Protein AF-A0A523M508-F1 (afdb_monomer)

Foldseek 3Di:
DDDDDDDDDDDPPDDDDDDDDDDDDDDDDDDDDDDDDDDPPDPPDPDPDDVDDDPPPDPDPPPPPLPQLAEEEEEEEQDDFPALDLVSQLQQQVLLQQQCLQPVDDNVVSVCCSPVPCSVPPSVVSSVVLVVQADPVGHPVVVVSVVVQVVVVVVCCVVPNSRYDTFYAHLTDPPHLLVRVVVCVVVSHQHYEYHYPAQDAFSSGQVSVVVRNVVSQVPDPRRGHYHYDRHRVVPPVNVVVVVVVVVVCCVVPNDDPDDDDDDDDDDPVRPD

Nearest PDB structures (foldseek):
  1lbq-assembly1_B  TM=8.918E-01  e=1.662E-08  Saccharomyces cerevisiae
  2q3j-assembly1_A  TM=7.969E-01  e=1.087E-06  Bacillus subtilis
  8aw7-assembly1_A  TM=8.223E-01  e=1.492E-06  Listeria monocytogenes
  1ak1-assembly1_A  TM=7.674E-01  e=6.978E-07  Bacillus subtilis
  2ac2-assembly1_A  TM=7.689E-01  e=1.401E-06  Bacillus subtilis

Sequence (272 aa):
MMDPAFQVSYSCSLRFDKCQLRQAIKGRLYRYSLAHDDSLQYCRTRSTSVAGYMPTLQSLPQEKHRLSESTGVLVVNLGTPDAPTAFAVRRFLKQFLSDPYVIGYPRLIWWLVLNLVILQIRPSRSAAAYRKIWTNEGSPLRIHSQDITTALREQLASRRPGQFCVELAMNYGKPSIASAIDRLRAEGVCRILTLPLYPQYSSTTTASVSASVAHKISTLRQVPETCFIDNYHDAPGYIAAVAASVRDDWAKNGRGDKLLLSFHGVPMSTVA

Mean predicted aligned error: 13.51 Å

pLDDT: mean 80.1, std 25.63, range [25.25, 98.56]

Solvent-accessible surface area (backbone atoms only — not comparable to full-atom values): 16858 Å² total; per-residue (Å²): 136,84,87,90,89,91,82,90,79,88,78,86,81,79,82,84,78,79,88,83,85,86,77,90,78,84,89,79,91,80,83,85,77,91,73,92,69,101,68,88,73,76,83,79,74,83,75,77,85,68,96,60,89,76,77,82,76,73,74,71,75,83,73,65,74,79,73,43,79,26,33,20,37,39,38,32,42,68,57,52,47,91,46,61,37,39,67,37,30,30,56,30,50,53,52,51,66,66,32,63,54,64,40,86,60,63,66,70,64,45,49,49,48,42,66,71,46,46,55,68,58,47,18,57,60,52,14,57,56,41,52,77,64,50,47,98,94,38,50,60,70,58,53,53,52,48,50,51,46,51,54,49,41,52,55,45,41,74,77,42,68,81,37,64,48,69,36,62,20,8,72,27,52,71,53,27,51,63,60,32,53,52,50,39,45,72,72,53,35,38,31,39,38,38,41,54,82,46,44,66,66,40,59,60,50,47,49,39,45,53,48,54,51,50,54,52,47,72,74,42,92,77,68,58,50,75,46,74,57,62,58,49,61,83,36,67,69,53,47,50,51,55,55,45,56,53,50,57,46,30,73,74,74,51,79,72,99,72,87,84,87,86,74,86,86,72,61,74,92,75,60,130

Secondary structure (DSSP, 8-state):
-------------------------S-----------S-------------------PPPP--------PEEEEEEE----SSSSHHHHHHHHHHHHT-TTT--S-HHHHHHHIIIIIHHHHHHHHHHHHHHH-BTTB-HHHHHHHHHHHHHHHHHHHHSTTSEEEEEEESSSSSBHHHHHHHHHHTT--EEEEEES-SS--IIIIIHHHHHHHHHHHT-SSPPEEEE----TT-HHHHHHHHHHHHHHHHHH---S----------GGG--

Structure (mmCIF, N/CA/C/O backbone):
data_AF-A0A523M508-F1
#
_entry.id   AF-A0A523M508-F1
#
loop_
_atom_site.group_PDB
_atom_site.id
_atom_site.type_symbol
_atom_site.label_atom_id
_atom_site.label_alt_id
_atom_site.label_comp_id
_atom_site.label_asym_id
_atom_site.label_entity_id
_atom_site.label_seq_id
_atom_site.pdbx_PDB_ins_code
_atom_site.Cartn_x
_atom_site.Cartn_y
_atom_site.Cartn_z
_atom_site.occupancy
_atom_site.B_iso_or_equiv
_atom_site.auth_seq_id
_atom_site.auth_comp_id
_atom_site.auth_asym_id
_atom_site.auth_atom_id
_atom_site.pdbx_PDB_model_num
ATOM 1 N N . MET A 1 1 ? -50.792 -34.727 -20.236 1.00 36.53 1 MET A N 1
ATOM 2 C CA . MET A 1 1 ? 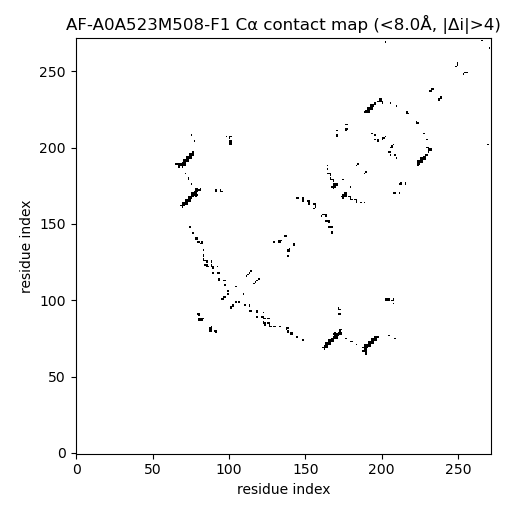-49.974 -35.784 -19.599 1.00 36.53 1 MET A CA 1
ATOM 3 C C . MET A 1 1 ? -48.770 -35.084 -18.982 1.00 36.53 1 MET A C 1
ATOM 5 O O . MET A 1 1 ? -47.948 -34.597 -19.736 1.00 36.53 1 MET A O 1
ATOM 9 N N . MET A 1 2 ? -48.884 -34.609 -17.738 1.00 30.23 2 MET A N 1
ATOM 10 C CA . MET A 1 2 ? -48.497 -35.310 -16.493 1.00 30.23 2 MET A CA 1
ATOM 11 C C . MET A 1 2 ? -46.977 -35.584 -16.390 1.00 30.23 2 MET A C 1
ATOM 13 O O . MET A 1 2 ? -46.526 -36.626 -16.841 1.00 30.23 2 MET A O 1
ATOM 17 N N . ASP A 1 3 ? -46.205 -34.556 -15.993 1.00 27.52 3 ASP A N 1
ATOM 18 C CA . ASP A 1 3 ? -45.507 -34.338 -14.691 1.00 27.52 3 ASP A CA 1
ATOM 19 C C . ASP A 1 3 ? -44.907 -35.551 -13.905 1.00 27.52 3 ASP A C 1
ATOM 21 O O . ASP A 1 3 ? -45.441 -36.652 -14.010 1.00 27.52 3 ASP A O 1
ATOM 25 N N . PRO A 1 4 ? -43.966 -35.362 -12.941 1.00 43.31 4 PRO A N 1
ATOM 26 C CA . PRO A 1 4 ? -42.533 -34.996 -13.065 1.00 43.31 4 PRO A CA 1
ATOM 27 C C . PRO A 1 4 ? -41.611 -35.799 -12.094 1.00 43.31 4 PRO A C 1
ATOM 29 O O . PRO A 1 4 ? -42.094 -36.644 -11.349 1.00 43.31 4 PRO A O 1
ATOM 32 N N . ALA A 1 5 ? -40.297 -35.501 -12.042 1.00 29.02 5 ALA A N 1
ATOM 33 C CA . ALA A 1 5 ? -39.519 -35.280 -10.795 1.00 29.02 5 ALA A CA 1
ATOM 34 C C . ALA A 1 5 ? -37.991 -35.340 -11.019 1.00 29.02 5 ALA A C 1
ATOM 36 O O . ALA A 1 5 ? -37.415 -36.420 -11.098 1.00 29.02 5 ALA A O 1
ATOM 37 N N . PHE A 1 6 ? -37.312 -34.189 -10.999 1.00 28.41 6 PHE A N 1
ATOM 38 C CA . PHE A 1 6 ? -36.056 -34.047 -10.248 1.00 28.41 6 PHE A CA 1
ATOM 39 C C . PHE A 1 6 ? -35.788 -32.558 -10.001 1.00 28.41 6 PHE A C 1
ATOM 41 O O . PHE A 1 6 ? -35.307 -31.827 -10.861 1.00 28.41 6 PHE A O 1
ATOM 48 N N . GLN A 1 7 ? -36.182 -32.101 -8.817 1.00 28.56 7 GLN A N 1
ATOM 49 C CA . GLN A 1 7 ? -36.030 -30.733 -8.339 1.00 28.56 7 GLN A CA 1
ATOM 50 C C . GLN A 1 7 ? -35.108 -30.811 -7.119 1.00 28.56 7 GLN A C 1
ATOM 52 O O . GLN A 1 7 ? -35.475 -31.410 -6.111 1.00 28.56 7 GLN A O 1
ATOM 57 N N . VAL A 1 8 ? -33.899 -30.253 -7.205 1.00 28.58 8 VAL A N 1
ATOM 58 C CA . VAL A 1 8 ? -33.015 -30.102 -6.040 1.00 28.58 8 VAL A CA 1
ATOM 59 C C . VAL A 1 8 ? -33.024 -28.630 -5.647 1.00 28.58 8 VAL A C 1
ATOM 61 O O . VAL A 1 8 ? -32.267 -27.815 -6.166 1.00 28.58 8 VAL A O 1
ATOM 64 N N . SER A 1 9 ? -33.947 -28.297 -4.748 1.00 26.75 9 SER A N 1
ATOM 65 C CA . SER A 1 9 ? -33.990 -27.023 -4.031 1.00 26.75 9 SER A CA 1
ATOM 66 C C . SER A 1 9 ? -33.059 -27.091 -2.824 1.00 26.75 9 SER A C 1
ATOM 68 O O . SER A 1 9 ? -33.324 -27.840 -1.887 1.00 26.75 9 SER A O 1
ATOM 70 N N . TYR A 1 10 ? -32.023 -26.255 -2.789 1.00 26.81 10 TYR A N 1
ATOM 71 C CA . TYR A 1 10 ? -31.334 -25.930 -1.540 1.00 26.81 10 TYR A CA 1
ATOM 72 C C . TYR A 1 10 ? -31.988 -24.691 -0.927 1.00 26.81 10 TYR A C 1
ATOM 74 O O . TYR A 1 10 ? -31.600 -23.555 -1.179 1.00 26.81 10 TYR A O 1
ATOM 82 N N . SER A 1 11 ? -33.022 -24.938 -0.125 1.00 26.53 11 SER A N 1
ATOM 83 C CA . SER A 1 11 ? -33.557 -23.982 0.844 1.00 26.53 11 SER A CA 1
ATOM 84 C C . SER A 1 11 ? -32.819 -24.202 2.164 1.00 26.53 11 SER A C 1
ATOM 86 O O . SER A 1 11 ? -33.064 -25.188 2.855 1.00 26.53 11 SER A O 1
ATOM 88 N N . CYS A 1 12 ? -31.890 -23.311 2.514 1.00 25.25 12 CYS A N 1
ATOM 89 C CA . CYS A 1 12 ? -31.306 -23.272 3.855 1.00 25.25 12 CYS A CA 1
ATOM 90 C C . CYS A 1 12 ? -32.007 -22.176 4.662 1.00 25.25 12 CYS A C 1
ATOM 92 O O . CYS A 1 12 ? -31.499 -21.073 4.847 1.00 25.25 12 CYS A O 1
ATOM 94 N N . SER A 1 13 ? -33.226 -22.470 5.109 1.00 27.98 13 SER A N 1
ATOM 95 C CA . SER A 1 13 ? -33.922 -21.681 6.119 1.00 27.98 13 SER A CA 1
ATOM 96 C C . SER A 1 13 ? -33.554 -22.216 7.503 1.00 27.98 13 SER A C 1
ATOM 98 O O . SER A 1 13 ? -34.229 -23.101 8.028 1.00 27.98 13 SER A O 1
ATOM 100 N N . LEU A 1 14 ? -32.489 -21.692 8.110 1.00 28.59 14 LEU A N 1
ATOM 101 C CA . LEU A 1 14 ? -32.174 -21.967 9.511 1.00 28.59 14 LEU A CA 1
ATOM 102 C C . LEU A 1 14 ? -32.635 -20.799 10.383 1.00 28.59 14 LEU A C 1
ATOM 104 O O . LEU A 1 14 ? -31.919 -19.829 10.622 1.00 28.59 14 LEU A O 1
ATOM 108 N N . ARG A 1 15 ? -33.876 -20.930 10.865 1.00 28.14 15 ARG A N 1
ATOM 109 C CA . ARG A 1 15 ? -34.340 -20.278 12.091 1.00 28.14 15 ARG A CA 1
ATOM 110 C C . ARG A 1 15 ? -33.578 -20.916 13.249 1.00 28.14 15 ARG A C 1
ATOM 112 O O . ARG A 1 15 ? -33.774 -22.094 13.527 1.00 28.14 15 ARG A O 1
ATOM 119 N N . PHE A 1 16 ? -32.723 -20.152 13.917 1.00 30.55 16 PHE A N 1
ATOM 120 C CA . PHE A 1 16 ? -32.118 -20.570 15.177 1.00 30.55 16 PHE A CA 1
ATOM 121 C C . PHE A 1 16 ? -32.906 -19.968 16.333 1.00 30.55 16 PHE A C 1
ATOM 123 O O . PHE A 1 16 ? -32.578 -18.903 16.852 1.00 30.55 16 PHE A O 1
ATOM 130 N N . ASP A 1 17 ? -33.956 -20.683 16.726 1.00 28.22 17 ASP A N 1
ATOM 131 C CA . ASP A 1 17 ? -34.554 -20.543 18.045 1.00 28.22 17 ASP A CA 1
ATOM 132 C C . ASP A 1 17 ? -33.816 -21.479 19.015 1.00 28.22 17 ASP A C 1
ATOM 134 O O . ASP A 1 17 ? -33.818 -22.696 18.868 1.00 28.22 17 ASP A O 1
ATOM 138 N N . LYS A 1 18 ? -33.134 -20.840 19.967 1.00 31.22 18 LYS A N 1
ATOM 139 C CA . LYS A 1 18 ? -32.773 -21.251 21.333 1.00 31.22 18 LYS A CA 1
ATOM 140 C C . LYS A 1 18 ? -32.332 -22.699 21.639 1.00 31.22 18 LYS A C 1
ATOM 142 O O . LYS A 1 18 ? -33.065 -23.668 21.520 1.00 31.22 18 LYS A O 1
ATOM 147 N N . CYS A 1 19 ? -31.246 -22.711 22.423 1.00 28.02 19 CYS A N 1
ATOM 148 C CA . CYS A 1 19 ? -30.981 -23.612 23.553 1.00 28.02 19 CYS A CA 1
ATOM 149 C C . CYS A 1 19 ? -30.281 -24.947 23.235 1.00 28.02 19 CYS A C 1
ATOM 151 O O . CYS A 1 19 ? -30.922 -25.948 22.954 1.00 28.02 19 CYS A O 1
ATOM 153 N N . GLN A 1 20 ? -28.956 -24.996 23.418 1.00 31.48 20 GLN A N 1
ATOM 154 C CA . GLN A 1 20 ? -28.317 -25.716 24.537 1.00 31.48 20 GLN A CA 1
ATOM 155 C C . GLN A 1 20 ? -26.788 -25.718 24.371 1.00 31.48 20 GLN A C 1
ATOM 157 O O . GLN A 1 20 ? -26.213 -26.578 23.712 1.00 31.48 20 GLN A O 1
ATOM 162 N N . LEU A 1 21 ? -26.115 -24.775 25.038 1.00 30.92 21 LEU A N 1
ATOM 163 C CA . LEU A 1 21 ? -24.688 -24.889 25.334 1.00 30.92 21 LEU A CA 1
ATOM 164 C C . LEU A 1 21 ? -24.558 -25.529 26.723 1.00 30.92 21 LEU A C 1
ATOM 166 O O . LEU A 1 21 ? -24.754 -24.874 27.747 1.00 30.92 21 LEU A O 1
ATOM 170 N N . ARG A 1 22 ? -24.265 -26.832 26.768 1.00 28.34 22 ARG A N 1
ATOM 171 C CA . ARG A 1 22 ? -23.802 -27.508 27.987 1.00 28.34 22 ARG A CA 1
ATOM 172 C C . ARG A 1 22 ? -22.304 -27.242 28.144 1.00 28.34 22 ARG A C 1
ATOM 174 O O . ARG A 1 22 ? -21.488 -27.992 27.623 1.00 28.34 22 ARG A O 1
ATOM 181 N N . GLN A 1 23 ? -21.945 -26.208 28.900 1.00 34.16 23 GLN A N 1
ATOM 182 C CA . GLN A 1 23 ? -20.690 -26.215 29.652 1.00 34.16 23 GLN A CA 1
ATOM 183 C C . GLN A 1 23 ? -21.005 -26.653 31.080 1.00 34.16 23 GLN A C 1
ATOM 185 O O . GLN A 1 23 ? -21.672 -25.959 31.844 1.00 34.16 23 GLN A O 1
ATOM 190 N N . ALA A 1 24 ? -20.557 -27.856 31.416 1.00 31.52 24 ALA A N 1
ATOM 191 C CA . ALA A 1 24 ? -20.528 -28.339 32.779 1.00 31.52 24 ALA A CA 1
ATOM 192 C C . ALA A 1 24 ? -19.294 -27.746 33.467 1.00 31.52 24 ALA A C 1
ATOM 194 O O . ALA A 1 24 ? -18.188 -28.103 33.093 1.00 31.52 24 ALA A O 1
ATOM 195 N N . ILE A 1 25 ? -19.498 -26.869 34.456 1.00 34.09 25 ILE A N 1
ATOM 196 C CA . ILE A 1 25 ? -18.730 -26.776 35.710 1.00 34.09 25 ILE A CA 1
ATOM 197 C C . ILE A 1 25 ? -19.613 -26.014 36.722 1.00 34.09 25 ILE A C 1
ATOM 199 O O . ILE A 1 25 ? -19.881 -24.827 36.595 1.00 34.09 25 ILE A O 1
ATOM 203 N N . LYS A 1 26 ? -20.089 -26.772 37.718 1.00 33.81 26 LYS A N 1
ATOM 204 C CA . LYS A 1 26 ? -20.508 -26.373 39.076 1.00 33.81 26 LYS A CA 1
ATOM 205 C C . LYS A 1 26 ? -21.534 -25.229 39.231 1.00 33.81 26 LYS A C 1
ATOM 207 O O . LYS A 1 26 ? -21.221 -24.127 39.649 1.00 33.81 26 LYS A O 1
ATOM 212 N N . GLY A 1 27 ? -22.805 -25.607 39.079 1.00 38.34 27 GLY A N 1
ATOM 213 C CA . GLY A 1 27 ? -23.793 -25.496 40.162 1.00 38.34 27 GLY A CA 1
ATOM 214 C C . GLY A 1 27 ? -24.298 -24.111 40.582 1.00 38.34 27 GLY A C 1
ATOM 215 O O . GLY A 1 27 ? -23.934 -23.648 41.653 1.00 38.34 27 GLY A O 1
ATOM 216 N N . ARG A 1 28 ? -25.264 -23.553 39.839 1.00 34.84 28 ARG A N 1
ATOM 217 C CA . ARG A 1 28 ? -26.588 -23.104 40.340 1.00 34.84 28 ARG A CA 1
ATOM 218 C C . ARG A 1 28 ? -27.423 -22.636 39.138 1.00 34.84 28 ARG A C 1
ATOM 220 O O . ARG A 1 28 ? -27.063 -21.681 38.462 1.00 34.84 28 ARG A O 1
ATOM 227 N N . LEU A 1 29 ? -28.501 -23.354 38.827 1.00 31.14 29 LEU A N 1
ATOM 228 C CA . LEU A 1 29 ? -29.404 -23.056 37.710 1.00 31.14 29 LEU A CA 1
ATOM 229 C C . LEU A 1 29 ? -30.273 -21.835 38.045 1.00 31.14 29 LEU A C 1
ATOM 231 O O . LEU A 1 29 ? -31.112 -21.924 38.936 1.00 31.14 29 LEU A O 1
ATOM 235 N N . TYR A 1 30 ? -30.134 -20.739 37.299 1.00 32.22 30 TYR A N 1
ATOM 236 C CA . TYR A 1 30 ? -31.168 -19.703 37.223 1.00 32.22 30 TYR A CA 1
ATOM 237 C C . TYR A 1 30 ? -31.932 -19.876 35.910 1.00 32.22 30 TYR A C 1
ATOM 239 O O . TYR A 1 30 ? -31.377 -19.748 34.820 1.00 32.22 30 TYR A O 1
ATOM 247 N N . ARG A 1 31 ? -33.211 -20.239 36.028 1.00 30.81 31 ARG A N 1
ATOM 248 C CA . ARG A 1 31 ? -34.147 -20.435 34.920 1.00 30.81 31 ARG A CA 1
ATOM 249 C C . ARG A 1 31 ? -34.775 -19.072 34.601 1.00 30.81 31 ARG A C 1
ATOM 251 O O . ARG A 1 31 ? -35.621 -18.615 35.358 1.00 30.81 31 ARG A O 1
ATOM 258 N N . TYR A 1 32 ? -34.363 -18.416 33.517 1.00 29.39 32 TYR A N 1
ATOM 259 C CA . TYR A 1 32 ? -35.057 -17.220 33.026 1.00 29.39 32 TYR A CA 1
ATOM 260 C C . TYR A 1 32 ? -36.209 -17.643 32.111 1.00 29.39 32 TYR A C 1
ATOM 262 O O . TYR A 1 32 ? -35.993 -18.104 30.991 1.00 29.39 32 TYR A O 1
ATOM 270 N N . SER A 1 33 ? -37.433 -17.510 32.620 1.00 31.91 33 SER A N 1
ATOM 271 C CA . SER A 1 33 ? -38.662 -17.554 31.831 1.00 31.91 33 SER A CA 1
ATOM 272 C C . SER A 1 33 ? -38.993 -16.126 31.408 1.00 31.91 33 SER A C 1
ATOM 274 O O . SER A 1 33 ? -39.239 -15.278 32.261 1.00 31.91 33 SER A O 1
ATOM 276 N N . LEU A 1 34 ? -38.973 -15.851 30.104 1.00 35.38 34 LEU A N 1
ATOM 277 C CA . LEU A 1 34 ? -39.530 -14.623 29.539 1.00 35.38 34 LEU A CA 1
ATOM 278 C C . LEU A 1 34 ? -41.052 -14.786 29.500 1.00 35.38 34 LEU A C 1
ATOM 280 O O . LEU A 1 34 ? -41.580 -15.396 28.574 1.00 35.38 34 LEU A O 1
ATOM 284 N N . ALA A 1 35 ? -41.734 -14.275 30.521 1.00 32.53 35 ALA A N 1
ATOM 285 C CA . ALA A 1 35 ? -43.161 -13.998 30.456 1.00 32.53 35 ALA A CA 1
ATOM 286 C C . ALA A 1 35 ? -43.335 -12.528 30.045 1.00 32.53 35 ALA A C 1
ATOM 288 O O . ALA A 1 35 ? -42.778 -11.636 30.682 1.00 32.53 35 ALA A O 1
ATOM 289 N N . HIS A 1 36 ? -44.056 -12.298 28.947 1.00 41.88 36 HIS A N 1
ATOM 290 C CA . HIS A 1 36 ? -44.736 -11.030 28.702 1.00 41.88 36 HIS A CA 1
ATOM 291 C C . HIS A 1 36 ? -45.854 -10.926 29.740 1.00 41.88 36 HIS A C 1
ATOM 293 O O . HIS A 1 36 ? -46.799 -11.708 29.669 1.00 41.88 36 HIS A O 1
ATOM 299 N N . ASP A 1 37 ? -45.724 -10.013 30.698 1.00 34.62 37 ASP A N 1
ATOM 300 C CA . ASP A 1 37 ? -46.849 -9.580 31.523 1.00 34.62 37 ASP A CA 1
ATOM 301 C C . ASP A 1 37 ? -46.645 -8.123 31.966 1.00 34.62 37 ASP A C 1
ATOM 303 O O . ASP A 1 37 ? -45.587 -7.744 32.481 1.00 34.62 37 ASP A O 1
ATOM 307 N N . ASP A 1 38 ? -47.660 -7.308 31.700 1.00 40.88 38 ASP A N 1
ATOM 308 C CA . ASP A 1 38 ? -47.678 -5.840 31.698 1.00 40.88 38 ASP A CA 1
ATOM 309 C C . ASP A 1 38 ? -47.912 -5.254 33.106 1.00 40.88 38 ASP A C 1
ATOM 311 O O . ASP A 1 38 ? -48.700 -4.332 33.323 1.00 40.88 38 ASP A O 1
ATOM 315 N N . SER A 1 39 ? -47.214 -5.778 34.116 1.00 34.69 39 SER A N 1
ATOM 316 C CA . SER A 1 39 ? -47.298 -5.240 35.479 1.00 34.69 39 SER A CA 1
ATOM 317 C C . SER A 1 39 ? -46.027 -5.494 36.289 1.00 34.69 39 SER A C 1
ATOM 319 O O . SER A 1 39 ? -45.955 -6.400 37.121 1.00 34.69 39 SER A O 1
ATOM 321 N N . LEU A 1 40 ? -45.004 -4.659 36.098 1.00 34.50 40 LEU A N 1
ATOM 322 C CA . LEU A 1 40 ? -43.864 -4.603 37.016 1.00 34.50 40 LEU A CA 1
ATOM 323 C C . LEU A 1 40 ? -44.266 -3.870 38.306 1.00 34.50 40 LEU A C 1
ATOM 325 O O . LEU A 1 40 ? -43.960 -2.696 38.509 1.00 34.50 40 LEU A O 1
ATOM 329 N N . GLN A 1 41 ? -44.933 -4.584 39.215 1.00 34.25 41 GLN A N 1
ATOM 330 C CA . GLN A 1 41 ? -44.909 -4.230 40.632 1.00 34.25 41 GLN A CA 1
ATOM 331 C C . GLN A 1 41 ? -43.502 -4.504 41.163 1.00 34.25 41 GLN A C 1
ATOM 333 O O . GLN A 1 41 ? -43.074 -5.645 41.326 1.00 34.25 41 GLN A O 1
ATOM 338 N N . TYR A 1 42 ? -42.767 -3.424 41.414 1.00 31.78 42 TYR A N 1
ATOM 339 C CA . TYR A 1 42 ? -41.451 -3.465 42.033 1.00 31.78 42 TYR A CA 1
ATOM 340 C C . TYR A 1 42 ? -41.530 -4.240 43.357 1.00 31.78 42 TYR A C 1
ATOM 342 O O . TYR A 1 42 ? -42.279 -3.873 44.266 1.00 31.78 42 TYR A O 1
ATOM 350 N N . CYS A 1 43 ? -40.757 -5.319 43.469 1.00 29.84 43 CYS A N 1
ATOM 351 C CA . CYS A 1 43 ? -40.672 -6.120 44.680 1.00 29.84 43 CYS A CA 1
ATOM 352 C C . CYS A 1 43 ? -40.095 -5.241 45.805 1.00 29.84 43 CYS A C 1
ATOM 354 O O . CYS A 1 43 ? -38.893 -4.979 45.845 1.00 29.84 43 CYS A O 1
ATOM 356 N N . ARG A 1 44 ? -40.945 -4.742 46.716 1.00 34.94 44 ARG A N 1
ATOM 357 C CA . ARG A 1 44 ? -40.500 -4.062 47.943 1.00 34.94 44 ARG A CA 1
ATOM 358 C C . ARG A 1 44 ? -39.830 -5.088 48.850 1.00 34.94 44 ARG A C 1
ATOM 360 O O . ARG A 1 44 ? -40.475 -5.701 49.698 1.00 34.94 44 ARG A O 1
ATOM 367 N N . THR A 1 45 ? -38.522 -5.253 48.717 1.00 36.50 45 THR A N 1
ATOM 368 C CA . THR A 1 45 ? -37.723 -5.825 49.798 1.00 36.50 45 THR A CA 1
ATOM 369 C C . THR A 1 45 ? -37.807 -4.873 50.987 1.00 36.50 45 THR A C 1
ATOM 371 O O . THR A 1 45 ? -37.378 -3.721 50.892 1.00 36.50 45 THR A O 1
ATOM 374 N N . ARG A 1 46 ? -38.392 -5.330 52.102 1.00 37.53 46 ARG A N 1
ATOM 375 C CA . ARG A 1 46 ? -38.295 -4.640 53.393 1.00 37.53 46 ARG A CA 1
ATOM 376 C C . ARG A 1 46 ? -36.814 -4.535 53.750 1.00 37.53 46 ARG A C 1
ATOM 378 O O . ARG A 1 46 ? -36.206 -5.514 54.168 1.00 37.53 46 ARG A O 1
ATOM 385 N N . SER A 1 47 ? -36.247 -3.352 53.550 1.00 38.75 47 SER A N 1
ATOM 386 C CA . SER A 1 47 ? -34.942 -2.992 54.084 1.00 38.75 47 SER A CA 1
ATOM 387 C C . SER A 1 47 ? -35.095 -2.832 55.593 1.00 38.75 47 SER A C 1
ATOM 389 O O . SER A 1 47 ? -35.676 -1.858 56.071 1.00 38.75 47 SER A O 1
ATOM 391 N N . THR A 1 48 ? -34.644 -3.823 56.357 1.00 40.28 48 THR A N 1
ATOM 392 C CA . THR A 1 48 ? -34.283 -3.608 57.758 1.00 40.28 48 THR A CA 1
ATOM 393 C C . THR A 1 48 ? -33.097 -2.654 57.763 1.00 40.28 48 THR A C 1
ATOM 395 O O . THR A 1 48 ? -32.040 -2.996 57.231 1.00 40.28 48 THR A O 1
ATOM 398 N N . SER A 1 49 ? -33.281 -1.451 58.312 1.00 43.66 49 SER A N 1
ATOM 399 C CA . SER A 1 49 ? -32.235 -0.435 58.383 1.00 43.66 49 SER A CA 1
ATOM 400 C C . SER A 1 49 ? -31.092 -0.928 59.267 1.00 43.66 49 SER A C 1
ATOM 402 O O . SER A 1 49 ? -31.131 -0.811 60.492 1.00 43.66 49 SER A O 1
ATOM 404 N N . VAL A 1 50 ? -30.057 -1.481 58.648 1.00 45.69 50 VAL A N 1
ATOM 405 C CA . VAL A 1 50 ? -28.749 -1.564 59.285 1.00 45.69 50 VAL A CA 1
ATOM 406 C C . VAL A 1 50 ? -28.154 -0.169 59.140 1.00 45.69 50 VAL A C 1
ATOM 408 O O . VAL A 1 50 ? -27.937 0.294 58.022 1.00 45.69 50 VAL A O 1
ATOM 411 N N . ALA A 1 51 ? -27.954 0.528 60.260 1.00 53.03 51 ALA A N 1
ATOM 412 C CA . ALA A 1 51 ? -27.200 1.775 60.308 1.00 53.03 51 ALA A CA 1
ATOM 413 C C . ALA A 1 51 ? -25.729 1.462 59.986 1.00 53.03 51 ALA A C 1
ATOM 415 O O . ALA A 1 51 ? -24.894 1.291 60.867 1.00 53.03 51 ALA A O 1
ATOM 416 N N . GLY A 1 52 ? -25.450 1.279 58.700 1.00 42.81 52 GLY A N 1
ATOM 417 C CA . GLY A 1 52 ? -24.146 0.964 58.150 1.00 42.81 52 GLY A CA 1
ATOM 418 C C . GLY A 1 52 ? -23.813 2.006 57.099 1.00 42.81 52 GLY A C 1
ATOM 419 O O . GLY A 1 52 ? -24.573 2.199 56.157 1.00 42.81 52 GLY A O 1
ATOM 420 N N . TYR A 1 53 ? -22.699 2.696 57.327 1.00 50.72 53 TYR A N 1
ATOM 421 C CA . TYR A 1 53 ? -21.967 3.560 56.406 1.00 50.72 53 TYR A CA 1
ATOM 422 C C . TYR A 1 53 ? -22.388 3.391 54.931 1.00 50.72 53 TYR A C 1
ATOM 424 O O . TYR A 1 53 ? -21.995 2.423 54.282 1.00 50.72 53 TYR A O 1
ATOM 432 N N . MET A 1 54 ? -23.192 4.322 54.399 1.00 42.28 54 MET A N 1
ATOM 433 C CA . MET A 1 54 ? -23.376 4.433 52.951 1.00 42.28 54 MET A CA 1
ATOM 434 C C . MET A 1 54 ? -22.147 5.158 52.406 1.00 42.28 54 MET A C 1
ATOM 436 O O . MET A 1 54 ? -22.008 6.355 52.669 1.00 42.28 54 MET A O 1
ATOM 440 N N . PRO A 1 55 ? -21.241 4.494 51.668 1.00 45.81 55 PRO A N 1
ATOM 441 C CA . PRO A 1 55 ? -20.241 5.238 50.932 1.00 45.81 55 PRO A CA 1
ATOM 442 C C . PRO A 1 55 ? -20.990 6.123 49.937 1.00 45.81 55 PRO A C 1
ATOM 444 O O . PRO A 1 55 ? -21.812 5.639 49.155 1.00 45.81 55 PRO A O 1
ATOM 447 N N . THR A 1 56 ? -20.732 7.426 49.980 1.00 48.91 56 THR A N 1
ATOM 448 C CA . THR A 1 56 ? -21.168 8.345 48.934 1.00 48.91 56 THR A CA 1
ATOM 449 C C . THR A 1 56 ? -20.464 7.916 47.654 1.00 48.91 56 THR A C 1
ATOM 451 O O . THR A 1 56 ? -19.309 8.270 47.421 1.00 48.91 56 THR A O 1
ATOM 454 N N . LEU A 1 57 ? -21.128 7.091 46.844 1.00 46.72 57 LEU A N 1
ATOM 455 C CA . LEU A 1 57 ? -20.654 6.773 45.509 1.00 46.72 57 LEU A CA 1
ATOM 456 C C . LEU A 1 57 ? -20.762 8.064 44.704 1.00 46.72 57 LEU A C 1
ATOM 458 O O . LEU A 1 57 ? -21.844 8.450 44.264 1.00 46.72 57 LEU A O 1
ATOM 462 N N . GLN A 1 58 ? -19.636 8.759 44.554 1.00 46.06 58 GLN A N 1
ATOM 463 C CA . GLN A 1 58 ? -19.518 9.775 43.524 1.00 46.06 58 GLN A CA 1
ATOM 464 C C . GLN A 1 58 ? -19.832 9.080 42.205 1.00 46.06 58 GLN A C 1
ATOM 466 O O . GLN A 1 58 ? -19.181 8.097 41.841 1.00 46.06 58 GLN A O 1
ATOM 471 N N . SER A 1 59 ? -20.864 9.559 41.513 1.00 53.47 59 SER A N 1
ATOM 472 C CA . SER A 1 59 ? -21.094 9.167 40.133 1.00 53.47 59 SER A CA 1
ATOM 473 C C . SER A 1 59 ? -19.788 9.406 39.391 1.00 53.47 59 SER A C 1
ATOM 475 O O . SER A 1 59 ? -19.292 10.538 39.381 1.00 53.47 59 SER A O 1
ATOM 477 N N . LEU A 1 60 ? -19.224 8.351 38.800 1.00 46.38 60 LEU A N 1
ATOM 478 C CA . LEU A 1 60 ? -18.163 8.525 37.821 1.00 46.38 60 LEU A CA 1
ATOM 479 C C . LEU A 1 60 ? -18.661 9.589 36.831 1.00 46.38 60 LEU A C 1
ATOM 481 O O . LEU A 1 60 ? -19.834 9.516 36.436 1.00 46.38 60 LEU A O 1
ATOM 485 N N . PRO A 1 61 ? -17.844 10.602 36.477 1.00 48.72 61 PRO A N 1
ATOM 486 C CA . PRO A 1 61 ? -18.223 11.525 35.416 1.00 48.72 61 PRO A CA 1
ATOM 487 C C . PRO A 1 61 ? -18.691 10.672 34.246 1.00 48.72 61 PRO A C 1
ATOM 489 O O . PRO A 1 61 ? -18.056 9.653 33.982 1.00 48.72 61 PRO A O 1
ATOM 492 N N . GLN A 1 62 ? -19.832 11.022 33.640 1.00 48.44 62 GLN A N 1
ATOM 493 C CA . GLN A 1 62 ? -20.391 10.294 32.505 1.00 48.44 62 GLN A CA 1
ATOM 494 C C . GLN A 1 62 ? -19.274 10.069 31.481 1.00 48.44 62 GLN A C 1
ATOM 496 O O . GLN A 1 62 ? -18.986 10.934 30.655 1.00 48.44 62 GLN A O 1
ATOM 501 N N . GLU A 1 63 ? -18.636 8.902 31.532 1.00 48.59 63 GLU A N 1
ATOM 502 C CA . GLU A 1 63 ? -17.915 8.339 30.413 1.00 48.59 63 GLU A CA 1
ATOM 503 C C . GLU A 1 63 ? -19.032 8.139 29.404 1.00 48.59 63 GLU A C 1
ATOM 505 O O . GLU A 1 63 ? -19.780 7.162 29.468 1.00 48.59 63 GLU A O 1
ATOM 510 N N . LYS A 1 64 ? -19.240 9.147 28.546 1.00 44.94 64 LYS A N 1
ATOM 511 C CA . LYS A 1 64 ? -20.027 8.991 27.331 1.00 44.94 64 LYS A CA 1
ATOM 512 C C . LYS A 1 64 ? -19.546 7.669 26.765 1.00 44.94 64 LYS A C 1
ATOM 514 O O . LYS A 1 64 ? -18.369 7.581 26.412 1.00 44.94 64 LYS A O 1
ATOM 519 N N . HIS A 1 65 ? -20.407 6.646 26.735 1.00 47.81 65 HIS A N 1
ATOM 520 C CA . HIS A 1 65 ? -20.144 5.462 25.930 1.00 47.81 65 HIS A CA 1
ATOM 521 C C . HIS A 1 65 ? -19.612 6.008 24.609 1.00 47.81 65 HIS A C 1
ATOM 523 O O . HIS A 1 65 ? -20.316 6.807 23.989 1.00 47.81 65 HIS A O 1
ATOM 529 N N . ARG A 1 66 ? -18.331 5.748 24.291 1.00 50.03 66 ARG A N 1
ATOM 530 C CA . ARG A 1 66 ? -17.634 6.333 23.136 1.00 50.03 66 ARG A CA 1
ATOM 531 C C . ARG A 1 66 ? -18.267 5.773 21.868 1.00 50.03 66 ARG A C 1
ATOM 533 O O . ARG A 1 66 ? -17.705 4.931 21.185 1.00 50.03 66 ARG A O 1
ATOM 540 N N . LEU A 1 67 ? -19.466 6.241 21.575 1.00 50.94 67 LEU A N 1
ATOM 541 C CA . LEU A 1 67 ? -20.150 6.137 20.311 1.00 50.94 67 LEU A CA 1
ATOM 542 C C . LEU A 1 67 ? -19.595 7.290 19.484 1.00 50.94 67 LEU A C 1
ATOM 544 O O . LEU A 1 67 ? -20.298 8.252 19.191 1.00 50.94 67 LEU A O 1
ATOM 548 N N . SER A 1 68 ? -18.292 7.267 19.193 1.00 55.44 68 SER A N 1
ATOM 549 C CA . SER A 1 68 ? -17.856 8.076 18.067 1.00 55.44 68 SER A CA 1
ATOM 550 C C . SER A 1 68 ? -18.516 7.454 16.845 1.00 55.44 68 SER A C 1
ATOM 552 O O . SER A 1 68 ? -18.172 6.334 16.468 1.00 55.44 68 SER A O 1
ATOM 554 N N . GLU A 1 69 ? -19.489 8.150 16.256 1.00 67.31 69 GLU A N 1
ATOM 555 C CA . GLU A 1 69 ? -20.094 7.753 14.980 1.00 67.31 69 GLU A CA 1
ATOM 556 C C . GLU A 1 69 ? -19.068 7.787 13.834 1.00 67.31 69 GLU A C 1
ATOM 558 O O . GLU A 1 69 ? -19.327 7.261 12.749 1.00 67.31 69 GLU A O 1
ATOM 563 N N . SER A 1 70 ? -17.890 8.385 14.063 1.00 84.94 70 SER A N 1
ATOM 564 C CA . SER A 1 70 ? -16.863 8.508 13.041 1.00 84.94 70 SER A CA 1
ATOM 565 C C . SER A 1 70 ? -16.198 7.164 12.732 1.00 84.94 70 SER A C 1
ATOM 567 O O . SER A 1 70 ? -15.653 6.464 13.594 1.00 84.94 70 SER A O 1
ATOM 569 N N . THR A 1 71 ? -16.241 6.801 11.453 1.00 94.81 71 THR A N 1
ATOM 570 C CA . THR A 1 71 ? -15.571 5.627 10.897 1.00 94.81 71 THR A CA 1
ATOM 571 C C . THR A 1 71 ? -14.240 6.051 10.288 1.00 94.81 71 THR A C 1
ATOM 573 O O . THR A 1 71 ? -14.179 6.894 9.393 1.00 94.81 71 THR A O 1
ATOM 576 N N . GLY A 1 72 ? -13.152 5.447 10.745 1.00 97.00 72 GLY A N 1
ATOM 577 C CA . GLY A 1 72 ? -11.844 5.600 10.131 1.00 97.00 72 GLY A CA 1
ATOM 578 C C . GLY A 1 72 ? -11.761 4.771 8.862 1.00 97.00 72 GLY A C 1
ATOM 579 O O . GLY A 1 72 ? -11.991 3.567 8.908 1.00 97.00 72 GLY A O 1
ATOM 580 N N . VAL A 1 73 ? -11.411 5.386 7.740 1.00 98.12 73 VAL A N 1
ATOM 581 C CA . VAL A 1 73 ? -11.102 4.695 6.489 1.00 98.12 73 VAL A CA 1
ATOM 582 C C . VAL A 1 73 ? -9.588 4.643 6.349 1.00 98.12 73 VAL A C 1
ATOM 584 O O . VAL A 1 73 ? -8.934 5.656 6.099 1.00 98.12 73 VAL A O 1
ATOM 587 N N . LEU A 1 74 ? -9.031 3.453 6.538 1.00 98.50 74 LEU A N 1
ATOM 588 C CA . LEU A 1 74 ? -7.615 3.179 6.372 1.00 98.50 74 LEU A CA 1
ATOM 589 C C . LEU A 1 74 ? -7.365 2.731 4.929 1.00 98.50 74 LEU A C 1
ATOM 591 O O . LEU A 1 74 ? -7.618 1.578 4.580 1.00 98.50 74 LEU A O 1
ATOM 595 N N . VAL A 1 75 ? -6.868 3.642 4.097 1.00 98.56 75 VAL A N 1
ATOM 596 C CA . VAL A 1 75 ? -6.484 3.356 2.711 1.00 98.56 75 VAL A CA 1
ATOM 597 C C . VAL A 1 75 ? -5.077 2.771 2.716 1.00 98.56 75 VAL A C 1
ATOM 599 O O . VAL A 1 75 ? -4.142 3.432 3.172 1.00 98.56 75 VAL A O 1
ATOM 602 N N . VAL A 1 76 ? -4.904 1.539 2.234 1.00 98.50 76 VAL A N 1
ATOM 603 C CA . VAL A 1 76 ? -3.620 0.827 2.328 1.00 98.50 76 VAL A CA 1
ATOM 604 C C . VAL A 1 76 ? -3.074 0.459 0.958 1.00 98.50 76 VAL A C 1
ATOM 606 O O . VAL A 1 76 ? -3.741 -0.211 0.182 1.00 98.50 76 VAL A O 1
ATOM 609 N N . ASN A 1 77 ? -1.822 0.817 0.684 1.00 97.44 77 ASN A N 1
ATOM 610 C CA . ASN A 1 77 ? -1.084 0.332 -0.485 1.00 97.44 77 ASN A CA 1
ATOM 611 C C . ASN A 1 77 ? 0.180 -0.434 -0.055 1.00 97.44 77 ASN A C 1
ATOM 613 O O . ASN A 1 77 ? 0.515 -0.491 1.129 1.00 97.44 77 ASN A O 1
ATOM 617 N N . LEU A 1 78 ? 0.907 -1.022 -1.005 1.00 96.62 78 LEU A N 1
ATOM 618 C CA . LEU A 1 78 ? 2.120 -1.805 -0.745 1.00 96.62 78 LEU A CA 1
ATOM 619 C C . LEU A 1 78 ? 3.176 -0.956 -0.050 1.00 96.62 78 LEU A C 1
ATOM 621 O O . LEU A 1 78 ? 3.790 -1.368 0.931 1.00 96.62 78 LEU A O 1
ATOM 625 N N . GLY A 1 79 ? 3.362 0.250 -0.571 1.00 95.56 79 GLY A N 1
ATOM 626 C CA . GLY A 1 79 ? 4.433 1.140 -0.184 1.00 95.56 79 GLY A CA 1
ATOM 627 C C . GLY A 1 79 ? 5.599 1.147 -1.149 1.00 95.56 79 GLY A C 1
ATOM 628 O O . GLY A 1 79 ? 5.650 0.460 -2.164 1.00 95.56 79 GLY A O 1
ATOM 629 N N . THR A 1 80 ? 6.539 2.020 -0.833 1.00 96.06 80 THR A N 1
ATOM 630 C CA . THR A 1 80 ? 7.691 2.341 -1.668 1.00 96.06 80 THR A CA 1
ATOM 631 C C . THR A 1 80 ? 8.801 2.846 -0.752 1.00 96.06 80 THR A C 1
ATOM 633 O O . THR A 1 80 ? 8.501 3.406 0.310 1.00 96.06 80 THR A O 1
ATOM 636 N N . PRO A 1 81 ? 10.086 2.682 -1.116 1.00 96.50 81 PRO A N 1
ATOM 637 C CA . PRO A 1 81 ? 11.184 3.270 -0.356 1.00 96.50 81 PRO A CA 1
ATOM 638 C C . PRO A 1 81 ? 11.008 4.783 -0.164 1.00 96.50 81 PRO A C 1
ATOM 640 O O . PRO A 1 81 ? 10.355 5.456 -0.963 1.00 96.50 81 PRO A O 1
ATOM 643 N N . ASP A 1 82 ? 11.599 5.328 0.902 1.00 94.12 82 ASP A N 1
ATOM 644 C CA . ASP A 1 82 ? 11.546 6.769 1.207 1.00 94.12 82 ASP A CA 1
ATOM 645 C C . ASP A 1 82 ? 12.366 7.597 0.203 1.00 94.12 82 ASP A C 1
ATOM 647 O O . ASP A 1 82 ? 12.024 8.738 -0.076 1.00 94.12 82 ASP A O 1
ATOM 651 N N . ALA A 1 83 ? 13.422 7.010 -0.363 1.00 95.56 83 ALA A N 1
ATOM 652 C CA . ALA A 1 83 ? 14.314 7.645 -1.326 1.00 95.56 83 ALA A CA 1
ATOM 653 C C . ALA A 1 83 ? 14.814 6.612 -2.351 1.00 95.56 83 ALA A C 1
ATOM 655 O O . ALA A 1 83 ? 14.876 5.418 -2.031 1.00 95.56 83 ALA A O 1
ATOM 656 N N . PRO A 1 84 ? 15.258 7.029 -3.549 1.00 95.50 84 PRO A N 1
ATOM 657 C CA . PRO A 1 84 ? 15.778 6.130 -4.573 1.00 95.50 84 PRO A CA 1
ATOM 658 C C . PRO A 1 84 ? 17.263 5.805 -4.312 1.00 95.50 84 PRO A C 1
ATOM 660 O O . PRO A 1 84 ? 18.089 5.778 -5.223 1.00 95.50 84 PRO A O 1
ATOM 663 N N . THR A 1 85 ? 17.621 5.589 -3.044 1.00 96.62 85 THR A N 1
ATOM 664 C CA . THR A 1 85 ? 18.978 5.265 -2.590 1.00 96.62 85 THR A CA 1
ATOM 665 C C . THR A 1 85 ? 19.056 3.804 -2.170 1.00 96.62 85 THR A C 1
ATOM 667 O O . THR A 1 85 ? 18.081 3.228 -1.680 1.00 96.62 85 THR A O 1
ATOM 670 N N . ALA A 1 86 ? 20.233 3.188 -2.313 1.00 95.69 86 ALA A N 1
ATOM 671 C CA . ALA A 1 86 ? 20.427 1.785 -1.947 1.00 95.69 86 ALA A CA 1
ATOM 672 C C . ALA A 1 86 ? 20.043 1.506 -0.481 1.00 95.69 86 ALA A C 1
ATOM 674 O O . ALA A 1 86 ? 19.444 0.475 -0.188 1.00 95.69 86 ALA A O 1
ATOM 675 N N . PHE A 1 87 ? 20.311 2.445 0.431 1.00 96.44 87 PHE A N 1
ATOM 676 C CA . PHE A 1 87 ? 19.952 2.315 1.844 1.00 96.44 87 PHE A CA 1
ATOM 677 C C . PHE A 1 87 ? 18.433 2.309 2.075 1.00 96.44 87 PHE A C 1
ATOM 679 O O . PHE A 1 87 ? 17.908 1.411 2.739 1.00 96.44 87 PHE A O 1
ATOM 686 N N . ALA A 1 88 ? 17.705 3.272 1.499 1.00 96.06 88 ALA A N 1
ATOM 687 C CA . ALA A 1 88 ? 16.252 3.348 1.650 1.00 96.06 88 ALA A CA 1
ATOM 688 C C . ALA A 1 88 ? 15.555 2.136 1.012 1.00 96.06 88 ALA A C 1
ATOM 690 O O . ALA A 1 88 ? 14.654 1.548 1.617 1.00 96.06 88 ALA A O 1
ATOM 691 N N . VAL A 1 89 ? 16.033 1.710 -0.160 1.00 96.69 89 VAL A N 1
ATOM 692 C CA . VAL A 1 89 ? 15.575 0.493 -0.839 1.00 96.69 89 VAL A CA 1
ATOM 693 C C . VAL A 1 89 ? 15.871 -0.749 -0.003 1.00 96.69 89 VAL A C 1
ATOM 695 O O . VAL A 1 89 ? 14.997 -1.598 0.137 1.00 96.69 89 VAL A O 1
ATOM 698 N N . ARG A 1 90 ? 17.055 -0.857 0.613 1.00 96.75 90 ARG A N 1
ATOM 699 C CA . ARG A 1 90 ? 17.396 -1.985 1.494 1.00 96.75 90 ARG A CA 1
ATOM 700 C C . ARG A 1 90 ? 16.423 -2.089 2.666 1.00 96.75 90 ARG A C 1
ATOM 702 O O . ARG A 1 90 ? 15.965 -3.188 2.965 1.00 96.75 90 ARG A O 1
ATOM 709 N N . ARG A 1 91 ? 16.087 -0.971 3.318 1.00 96.38 91 ARG A N 1
ATOM 710 C CA . ARG A 1 91 ? 15.134 -0.963 4.441 1.00 96.38 91 ARG A CA 1
ATOM 711 C C . ARG A 1 91 ? 13.735 -1.396 4.001 1.00 96.38 91 ARG A C 1
ATOM 713 O O . ARG A 1 91 ? 13.121 -2.211 4.682 1.00 96.38 91 ARG A O 1
ATOM 720 N N . PHE A 1 92 ? 13.270 -0.889 2.861 1.00 96.69 92 PHE A N 1
ATOM 721 C CA . PHE A 1 92 ? 11.995 -1.289 2.266 1.00 96.69 92 PHE A CA 1
ATOM 722 C C . PHE A 1 92 ? 11.975 -2.783 1.904 1.00 96.69 92 PHE A C 1
ATOM 724 O O . PHE A 1 92 ? 11.105 -3.511 2.372 1.00 96.69 92 PHE A O 1
ATOM 731 N N . LEU A 1 93 ? 12.978 -3.267 1.160 1.00 96.62 93 LEU A N 1
ATOM 732 C CA . LEU A 1 93 ? 13.088 -4.676 0.769 1.00 96.62 93 LEU A CA 1
ATOM 733 C C . LEU A 1 93 ? 13.188 -5.603 1.976 1.00 96.62 93 LEU A C 1
ATOM 735 O O . LEU A 1 93 ? 12.635 -6.696 1.943 1.00 96.62 93 LEU A O 1
ATOM 739 N N . LYS A 1 94 ? 13.869 -5.178 3.047 1.00 97.00 94 LYS A N 1
ATOM 740 C CA . LYS A 1 94 ? 13.937 -5.956 4.285 1.00 97.00 94 LYS A CA 1
ATOM 741 C C . LYS A 1 94 ? 12.547 -6.154 4.884 1.00 97.00 94 LYS A C 1
ATOM 743 O O . LYS A 1 94 ? 12.256 -7.265 5.297 1.00 97.00 94 LYS A O 1
ATOM 748 N N . GLN A 1 95 ? 11.707 -5.119 4.927 1.00 96.06 95 GLN A N 1
ATOM 749 C CA . GLN A 1 95 ? 10.335 -5.244 5.432 1.00 96.06 95 GLN A CA 1
ATOM 750 C C . GLN A 1 95 ? 9.488 -6.123 4.510 1.00 96.06 95 GLN A C 1
ATOM 752 O O . GLN A 1 95 ? 8.948 -7.123 4.968 1.00 96.06 95 GLN A O 1
ATOM 757 N N . PHE A 1 96 ? 9.463 -5.800 3.215 1.00 96.31 96 PHE A N 1
ATOM 758 C CA . PHE A 1 96 ? 8.654 -6.506 2.223 1.00 96.31 96 PHE A CA 1
ATOM 759 C C . PHE A 1 96 ? 8.982 -8.000 2.143 1.00 96.31 96 PHE A C 1
ATOM 761 O O . PHE A 1 96 ? 8.100 -8.844 2.220 1.00 96.31 96 PHE A O 1
ATOM 768 N N . LEU A 1 97 ? 10.267 -8.343 2.036 1.00 95.88 97 LEU A N 1
ATOM 769 C CA . LEU A 1 97 ? 10.691 -9.732 1.875 1.00 95.88 97 LEU A CA 1
ATOM 770 C C . LEU A 1 97 ? 10.743 -10.503 3.197 1.00 95.88 97 LEU A C 1
ATOM 772 O O . LEU A 1 97 ? 10.940 -11.709 3.157 1.00 95.88 97 LEU A O 1
ATOM 776 N N . SER A 1 98 ? 10.601 -9.858 4.359 1.00 95.62 98 SER A N 1
ATOM 777 C CA . SER A 1 98 ? 10.479 -10.585 5.636 1.00 95.62 98 SER A CA 1
ATOM 778 C C . SER A 1 98 ? 9.052 -11.056 5.913 1.00 95.62 98 SER A C 1
ATOM 780 O O . SER A 1 98 ? 8.830 -11.756 6.902 1.00 95.62 98 SER A O 1
ATOM 782 N N . ASP A 1 99 ? 8.094 -10.642 5.087 1.00 95.31 99 ASP A N 1
ATOM 783 C CA . ASP A 1 99 ? 6.689 -10.949 5.277 1.00 95.31 99 ASP A CA 1
ATOM 784 C C . ASP A 1 99 ? 6.385 -12.414 4.903 1.00 95.31 99 ASP A C 1
ATOM 786 O O . ASP A 1 99 ? 6.611 -12.803 3.752 1.00 95.31 99 ASP A O 1
ATOM 790 N N . PRO A 1 100 ? 5.856 -13.232 5.837 1.00 92.69 100 PRO A N 1
ATOM 791 C CA .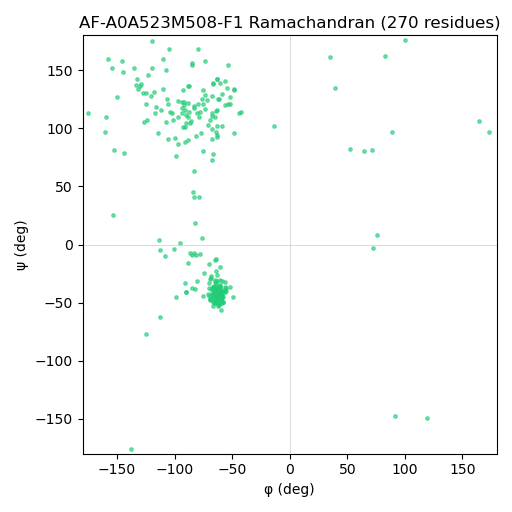 PRO A 1 100 ? 5.498 -14.622 5.559 1.00 92.69 100 PRO A CA 1
ATOM 792 C C . PRO A 1 100 ? 4.374 -14.777 4.525 1.00 92.69 100 PRO A C 1
ATOM 794 O O . PRO A 1 100 ? 4.286 -15.826 3.893 1.00 92.69 100 PRO A O 1
ATOM 797 N N . TYR A 1 101 ? 3.536 -13.755 4.323 1.00 92.19 101 TYR A N 1
ATOM 798 C CA . TYR A 1 101 ? 2.515 -13.761 3.273 1.00 92.19 101 TYR A CA 1
ATOM 799 C C . TYR A 1 101 ? 3.115 -13.555 1.882 1.00 92.19 101 TYR A C 1
ATOM 801 O O . TYR A 1 101 ? 2.524 -13.978 0.896 1.00 92.19 101 TYR A O 1
ATOM 809 N N . VAL A 1 102 ? 4.285 -12.916 1.790 1.00 92.06 102 VAL A N 1
ATOM 810 C CA . VAL A 1 102 ? 5.000 -12.694 0.524 1.00 92.06 102 VAL A CA 1
ATOM 811 C C . VAL A 1 102 ? 5.951 -13.851 0.240 1.00 92.06 102 VAL A C 1
ATOM 813 O O . VAL A 1 102 ? 6.066 -14.292 -0.903 1.00 92.06 102 VAL A O 1
ATOM 816 N N . ILE A 1 103 ? 6.641 -14.343 1.272 1.00 91.75 103 ILE A N 1
ATOM 817 C CA . ILE A 1 103 ? 7.620 -15.419 1.158 1.00 91.75 103 ILE A CA 1
ATOM 818 C C . ILE A 1 103 ? 7.260 -16.576 2.093 1.00 91.75 103 ILE A C 1
ATOM 820 O O . ILE A 1 103 ? 7.497 -16.519 3.297 1.00 91.75 103 ILE A O 1
ATOM 824 N N . GLY A 1 104 ? 6.778 -17.674 1.508 1.00 88.12 104 GLY A N 1
ATOM 825 C CA . GLY A 1 104 ? 6.352 -18.882 2.226 1.00 88.12 104 GLY A CA 1
ATOM 826 C C . GLY A 1 104 ? 7.468 -19.865 2.620 1.00 88.12 104 GLY A C 1
ATOM 827 O O . GLY A 1 104 ? 7.180 -21.032 2.867 1.00 88.12 104 GLY A O 1
ATOM 828 N N . TYR A 1 105 ? 8.741 -19.452 2.649 1.00 90.19 105 TYR A N 1
ATOM 829 C CA . TYR A 1 105 ? 9.856 -20.331 3.038 1.00 90.19 105 TYR A CA 1
ATOM 830 C C . TYR A 1 105 ? 10.058 -20.383 4.566 1.00 90.19 105 TYR A C 1
ATOM 832 O O . TYR A 1 105 ? 9.728 -19.421 5.266 1.00 90.19 105 TYR A O 1
ATOM 840 N N . PRO A 1 106 ? 10.673 -21.455 5.113 1.00 93.19 106 PRO A N 1
ATOM 841 C CA . PRO A 1 106 ? 11.017 -21.531 6.532 1.00 93.19 106 PRO A CA 1
ATOM 842 C C . PRO A 1 106 ? 11.816 -20.308 7.002 1.00 93.19 106 PRO A C 1
ATOM 844 O O . PRO A 1 106 ? 12.858 -19.970 6.431 1.00 93.19 106 PRO A O 1
ATOM 847 N N . ARG A 1 107 ? 11.339 -19.658 8.074 1.00 92.56 107 ARG A N 1
ATOM 848 C CA . ARG A 1 107 ? 11.796 -18.317 8.487 1.00 92.56 107 ARG A CA 1
ATOM 849 C C . ARG A 1 107 ? 13.304 -18.222 8.700 1.00 92.56 107 ARG A C 1
ATOM 851 O O . ARG A 1 107 ? 13.896 -17.224 8.310 1.00 92.56 107 ARG A O 1
ATOM 858 N N . LEU A 1 108 ? 13.925 -19.238 9.300 1.00 94.12 108 LEU A N 1
ATOM 859 C CA . LEU A 1 108 ? 15.357 -19.219 9.610 1.00 94.12 108 LEU A CA 1
ATOM 860 C C . LEU A 1 108 ? 16.219 -19.281 8.342 1.00 94.12 108 LEU A C 1
ATOM 862 O O . LEU A 1 108 ? 17.129 -18.473 8.169 1.00 94.12 108 LEU A O 1
ATOM 866 N N . ILE A 1 109 ? 15.887 -20.203 7.435 1.00 94.94 109 ILE A N 1
ATOM 867 C CA . ILE A 1 109 ? 16.590 -20.370 6.159 1.00 94.94 109 ILE A CA 1
ATOM 868 C C . ILE A 1 109 ? 16.431 -19.099 5.327 1.00 94.94 109 ILE A C 1
ATOM 870 O O . ILE A 1 109 ? 17.412 -18.540 4.834 1.00 94.94 109 ILE A O 1
ATOM 874 N N . TRP A 1 110 ? 15.202 -18.591 5.225 1.00 95.94 110 TRP A N 1
ATOM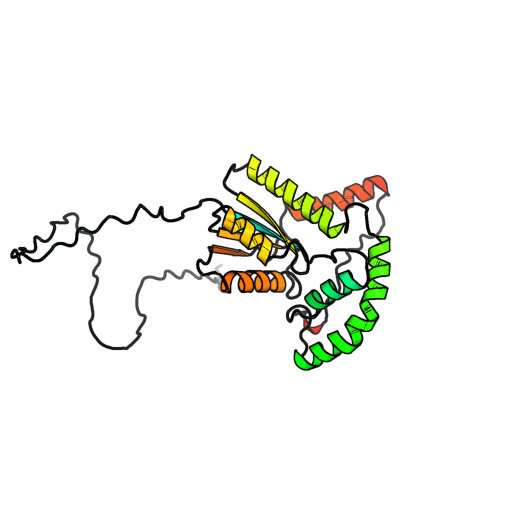 875 C CA . TRP A 1 110 ? 14.941 -17.376 4.469 1.00 95.94 110 TRP A CA 1
ATOM 876 C C . TRP A 1 110 ? 15.623 -16.149 5.072 1.00 95.94 110 TRP A C 1
ATOM 878 O O . TRP A 1 110 ? 16.155 -15.320 4.339 1.00 95.94 110 TRP A O 1
ATOM 888 N N . TRP A 1 111 ? 15.673 -16.039 6.400 1.00 96.44 111 TRP A N 1
ATOM 889 C CA . TRP A 1 111 ? 16.367 -14.944 7.068 1.00 96.44 111 TRP A CA 1
ATOM 890 C C . TRP A 1 111 ? 17.857 -14.902 6.702 1.00 96.44 111 TRP A C 1
ATOM 892 O O . TRP A 1 111 ? 18.376 -13.813 6.434 1.00 96.44 111 TRP A O 1
ATOM 902 N N . LEU A 1 112 ? 18.528 -16.059 6.623 1.00 96.44 112 LEU A N 1
ATOM 903 C CA . LEU A 1 112 ? 19.922 -16.144 6.172 1.00 96.44 112 LEU A CA 1
ATOM 904 C C . LEU A 1 112 ? 20.059 -15.661 4.725 1.00 96.44 112 LEU A C 1
ATOM 906 O O . LEU A 1 112 ? 20.849 -14.758 4.448 1.00 96.44 112 LEU A O 1
ATOM 910 N N . VAL A 1 113 ? 19.239 -16.189 3.813 1.00 96.19 113 VAL A N 1
ATOM 911 C CA . VAL A 1 113 ? 19.261 -15.806 2.390 1.00 96.19 113 VAL A CA 1
ATOM 912 C C . VAL A 1 113 ? 18.986 -14.308 2.213 1.00 96.19 113 VAL A C 1
ATOM 914 O O . VAL A 1 113 ? 19.701 -13.610 1.484 1.00 96.19 113 VAL A O 1
ATOM 917 N N . LEU A 1 114 ? 17.983 -13.785 2.916 1.00 96.00 114 LEU A N 1
ATOM 918 C CA . LEU A 1 114 ? 17.585 -12.388 2.847 1.00 96.00 114 LEU A CA 1
ATOM 919 C C . LEU A 1 114 ? 18.717 -11.464 3.308 1.00 96.00 114 LEU A C 1
ATOM 921 O O . LEU A 1 114 ? 19.089 -10.542 2.581 1.00 96.00 114 LEU A O 1
ATOM 925 N N . ASN A 1 115 ? 19.271 -11.693 4.501 1.00 95.56 115 ASN A N 1
ATOM 926 C CA . ASN A 1 115 ? 20.221 -10.758 5.110 1.00 95.56 115 ASN A CA 1
ATOM 927 C C . ASN A 1 115 ? 21.649 -10.895 4.563 1.00 95.56 115 ASN A C 1
ATOM 929 O O . ASN A 1 115 ? 22.359 -9.884 4.492 1.00 95.56 115 ASN A O 1
ATOM 933 N N . LEU A 1 116 ? 22.059 -12.103 4.162 1.00 95.75 116 LEU A N 1
ATOM 934 C CA . LEU A 1 116 ? 23.422 -12.371 3.694 1.00 95.75 116 LEU A CA 1
ATOM 935 C C . LEU A 1 116 ? 23.580 -12.191 2.182 1.00 95.75 116 LEU A C 1
ATOM 937 O O . LEU A 1 116 ? 24.628 -11.728 1.745 1.00 95.75 116 LEU A O 1
ATOM 941 N N . VAL A 1 117 ? 22.548 -12.490 1.385 1.00 94.62 117 VAL A N 1
ATOM 942 C CA . VAL A 1 117 ? 22.646 -12.450 -0.085 1.00 94.62 117 VAL A CA 1
ATOM 943 C C . VAL A 1 117 ? 21.791 -11.327 -0.665 1.00 94.62 117 VAL A C 1
ATOM 945 O O . VAL A 1 117 ? 22.308 -10.380 -1.265 1.00 94.62 117 VAL A O 1
ATOM 948 N N . ILE A 1 118 ? 20.471 -11.387 -0.465 1.00 94.75 118 ILE A N 1
ATOM 949 C CA . ILE A 1 118 ? 19.528 -10.516 -1.185 1.00 94.75 118 ILE A CA 1
ATOM 950 C C . ILE A 1 118 ? 19.746 -9.047 -0.826 1.00 94.75 118 ILE A C 1
ATOM 952 O O . ILE A 1 118 ? 19.871 -8.208 -1.720 1.00 94.75 118 ILE A O 1
ATOM 956 N N . LEU A 1 119 ? 19.809 -8.719 0.466 1.00 95.56 119 LEU A N 1
ATOM 957 C CA . LEU A 1 119 ? 19.959 -7.335 0.913 1.00 95.56 119 LEU A CA 1
ATOM 958 C C . LEU A 1 119 ? 21.345 -6.752 0.606 1.00 95.56 119 LEU A C 1
ATOM 960 O O . LEU A 1 119 ? 21.480 -5.529 0.624 1.00 95.56 119 LEU A O 1
ATOM 964 N N . GLN A 1 120 ? 22.356 -7.574 0.309 1.00 93.50 120 GLN A N 1
ATOM 965 C CA . GLN A 1 120 ? 23.683 -7.091 -0.092 1.00 93.50 120 GLN A CA 1
ATOM 966 C C . GLN A 1 120 ? 23.733 -6.726 -1.581 1.00 93.50 120 GLN A C 1
ATOM 968 O O . GLN A 1 120 ? 24.327 -5.717 -1.948 1.00 93.50 120 GLN A O 1
ATOM 973 N N . ILE A 1 121 ? 23.062 -7.503 -2.436 1.00 93.06 121 ILE A N 1
ATOM 974 C CA . ILE A 1 121 ? 23.194 -7.380 -3.897 1.00 93.06 121 ILE A CA 1
ATOM 975 C C . ILE A 1 121 ? 22.050 -6.566 -4.514 1.00 93.06 121 ILE A C 1
ATOM 977 O O . ILE A 1 121 ? 22.264 -5.715 -5.380 1.00 93.06 121 ILE A O 1
ATOM 981 N N . ARG A 1 122 ? 20.805 -6.833 -4.105 1.00 94.19 122 ARG A N 1
ATOM 982 C CA . ARG A 1 122 ? 19.601 -6.331 -4.786 1.00 94.19 122 ARG A CA 1
ATOM 983 C C . ARG A 1 122 ? 19.359 -4.819 -4.639 1.00 94.19 122 ARG A C 1
ATOM 985 O O . ARG A 1 122 ? 18.916 -4.221 -5.623 1.00 94.19 122 ARG A O 1
ATOM 992 N N . PRO A 1 123 ? 19.625 -4.165 -3.487 1.00 95.25 123 PRO A N 1
ATOM 993 C CA . PRO A 1 123 ? 19.211 -2.775 -3.300 1.00 95.25 123 PRO A CA 1
ATOM 994 C C . PRO A 1 123 ? 19.844 -1.776 -4.266 1.00 95.25 123 PRO A C 1
ATOM 996 O O . PRO A 1 123 ? 19.162 -0.845 -4.681 1.00 95.25 123 PRO A O 1
ATOM 999 N N . SER A 1 124 ? 21.108 -1.961 -4.659 1.00 93.00 124 SER A N 1
ATOM 1000 C CA . SER A 1 124 ? 21.784 -1.064 -5.609 1.00 93.00 124 SER A CA 1
ATOM 1001 C C . SER A 1 124 ? 21.131 -1.111 -6.994 1.00 93.00 124 SER A C 1
ATOM 1003 O O . SER A 1 124 ? 20.837 -0.069 -7.584 1.00 93.00 124 SER A O 1
ATOM 1005 N N . ARG A 1 125 ? 20.814 -2.320 -7.476 1.00 93.31 125 ARG A N 1
ATOM 1006 C CA . ARG A 1 125 ? 20.110 -2.545 -8.748 1.00 93.31 125 ARG A CA 1
ATOM 1007 C C . ARG A 1 125 ? 18.697 -1.967 -8.715 1.00 93.31 125 ARG A C 1
ATOM 1009 O O . ARG A 1 125 ? 18.311 -1.230 -9.618 1.00 93.31 125 ARG A O 1
ATOM 1016 N N . SER A 1 126 ? 17.943 -2.241 -7.652 1.00 93.69 126 SER A N 1
ATOM 1017 C CA . SER A 1 126 ? 16.591 -1.698 -7.488 1.00 93.69 126 SER A CA 1
ATOM 1018 C C . SER A 1 126 ? 16.592 -0.173 -7.349 1.00 93.69 126 SER A C 1
ATOM 1020 O O . SER A 1 126 ? 15.744 0.483 -7.944 1.00 93.69 126 SER A O 1
ATOM 1022 N N . ALA A 1 127 ? 17.564 0.417 -6.648 1.00 95.00 127 ALA A N 1
ATOM 1023 C CA . ALA A 1 127 ? 17.703 1.871 -6.553 1.00 95.00 127 ALA A CA 1
ATOM 1024 C C . ALA A 1 127 ? 17.930 2.523 -7.925 1.00 95.00 127 ALA A C 1
ATOM 1026 O O . ALA A 1 127 ? 17.372 3.582 -8.198 1.00 95.00 127 ALA A O 1
ATOM 1027 N N . ALA A 1 128 ? 18.693 1.888 -8.821 1.00 95.00 128 ALA A N 1
ATOM 1028 C CA . ALA A 1 128 ? 18.843 2.374 -10.192 1.00 95.00 128 ALA A CA 1
ATOM 1029 C C . ALA A 1 128 ? 17.510 2.392 -10.959 1.00 95.00 128 ALA A C 1
ATOM 1031 O O . ALA A 1 128 ? 17.248 3.356 -11.671 1.00 95.00 128 ALA A O 1
ATOM 1032 N N . ALA A 1 129 ? 16.655 1.381 -10.780 1.00 94.06 129 ALA A N 1
ATOM 1033 C CA . ALA A 1 129 ? 15.316 1.373 -11.369 1.00 94.06 129 ALA A CA 1
ATOM 1034 C C . ALA A 1 129 ? 14.414 2.461 -10.764 1.00 94.06 129 ALA A C 1
ATOM 1036 O O . ALA A 1 129 ? 13.796 3.213 -11.512 1.00 94.06 129 ALA A O 1
ATOM 1037 N N . TYR A 1 130 ? 14.406 2.615 -9.433 1.00 94.81 130 TYR A N 1
ATOM 1038 C CA . TYR A 1 130 ? 13.640 3.678 -8.772 1.00 94.81 130 TYR A CA 1
ATOM 1039 C C . TYR A 1 130 ? 14.060 5.070 -9.240 1.00 94.81 130 TYR A C 1
ATOM 1041 O O . TYR A 1 130 ? 13.190 5.898 -9.475 1.00 94.81 130 TYR A O 1
ATOM 1049 N N . ARG A 1 131 ? 15.363 5.323 -9.440 1.00 95.31 131 ARG A N 1
ATOM 1050 C CA . ARG A 1 131 ? 15.857 6.616 -9.946 1.00 95.31 131 ARG A CA 1
ATOM 1051 C C . ARG A 1 131 ? 15.278 6.998 -11.311 1.00 95.31 131 ARG A C 1
ATOM 1053 O O . ARG A 1 131 ? 15.098 8.181 -11.549 1.00 95.31 131 ARG A O 1
ATOM 1060 N N . LYS A 1 132 ? 14.966 6.031 -12.183 1.00 95.62 132 LYS A N 1
ATOM 1061 C CA . LYS A 1 132 ? 14.412 6.309 -13.524 1.00 95.62 132 LYS A CA 1
ATOM 1062 C C . LYS A 1 132 ? 12.991 6.871 -13.490 1.00 95.62 132 LYS A C 1
ATOM 1064 O O . LYS A 1 132 ? 12.596 7.550 -14.425 1.00 95.62 132 LYS A O 1
ATOM 1069 N N . ILE A 1 133 ? 12.236 6.550 -12.444 1.00 94.31 133 ILE A N 1
ATOM 1070 C CA . ILE A 1 133 ? 10.825 6.933 -12.291 1.00 94.31 133 ILE A CA 1
ATOM 1071 C C . ILE A 1 133 ? 10.613 7.904 -11.127 1.00 94.31 133 ILE A C 1
ATOM 1073 O O . ILE A 1 133 ? 9.478 8.203 -10.766 1.00 94.31 133 ILE A O 1
ATOM 1077 N N . TRP A 1 134 ? 11.695 8.331 -10.473 1.00 94.75 134 TRP A N 1
ATOM 1078 C CA . TRP A 1 134 ? 11.603 9.188 -9.305 1.00 94.75 134 TRP A CA 1
ATOM 1079 C C . TRP A 1 134 ? 11.270 10.610 -9.733 1.00 94.75 134 TRP A C 1
ATOM 1081 O O . TRP A 1 134 ? 11.905 11.150 -10.635 1.00 94.75 134 TRP A O 1
ATOM 1091 N N . THR A 1 135 ? 10.301 11.220 -9.061 1.00 93.56 135 THR A N 1
ATOM 1092 C CA . THR A 1 135 ? 9.919 12.615 -9.301 1.00 93.56 135 THR A CA 1
ATOM 1093 C C . THR A 1 135 ? 10.447 13.504 -8.177 1.00 93.56 135 THR A C 1
ATOM 1095 O O . THR A 1 135 ? 10.871 13.008 -7.129 1.00 93.56 135 THR A O 1
ATOM 1098 N N . ASN A 1 136 ? 10.389 14.823 -8.364 1.00 90.00 136 ASN A N 1
ATOM 1099 C CA . ASN A 1 136 ? 10.760 15.785 -7.320 1.00 90.00 136 ASN A CA 1
ATOM 1100 C C . ASN A 1 136 ? 9.890 15.638 -6.059 1.00 90.00 136 ASN A C 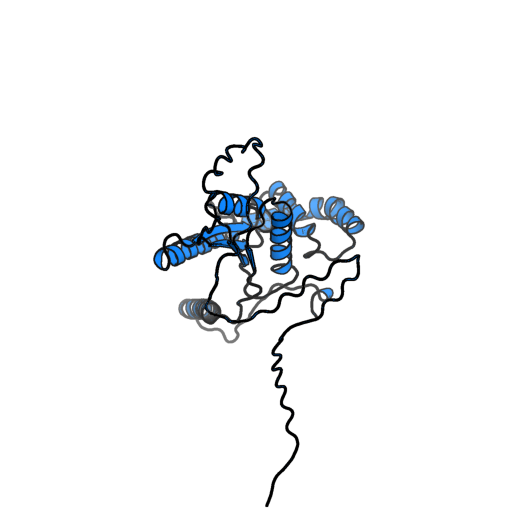1
ATOM 1102 O O . ASN A 1 136 ? 10.370 15.844 -4.949 1.00 90.00 136 ASN A O 1
ATOM 1106 N N . GLU A 1 137 ? 8.638 15.211 -6.226 1.00 89.12 137 GLU A N 1
ATOM 1107 C CA . GLU A 1 137 ? 7.675 14.985 -5.142 1.00 89.12 137 GLU A CA 1
ATOM 1108 C C . GLU A 1 137 ? 7.805 13.584 -4.509 1.00 89.12 137 GLU A C 1
ATOM 1110 O O . GLU A 1 137 ? 7.233 13.296 -3.456 1.00 89.12 137 GLU A O 1
ATOM 1115 N N . GLY A 1 138 ? 8.606 12.699 -5.112 1.00 92.12 138 GLY A N 1
ATOM 1116 C CA . GLY A 1 138 ? 8.901 11.363 -4.609 1.00 92.12 138 GLY A CA 1
ATOM 1117 C C . GLY A 1 138 ? 8.472 10.237 -5.549 1.00 92.12 138 GLY A C 1
ATOM 1118 O O . GLY A 1 138 ? 8.508 10.352 -6.774 1.00 92.12 138 GLY A O 1
ATOM 1119 N N . SER A 1 139 ? 8.115 9.095 -4.960 1.00 94.81 139 SER A N 1
ATOM 1120 C CA . SER A 1 139 ? 7.660 7.921 -5.709 1.00 94.81 139 SER A CA 1
ATOM 1121 C C . SER A 1 139 ? 6.245 8.146 -6.256 1.00 94.81 139 SER A C 1
ATOM 1123 O O . SER A 1 139 ? 5.358 8.435 -5.445 1.00 94.81 139 SER A O 1
ATOM 1125 N N . PRO A 1 140 ? 5.992 7.924 -7.562 1.00 95.56 140 PRO A N 1
ATOM 1126 C CA . PRO A 1 140 ? 4.657 8.045 -8.158 1.00 95.56 140 PRO A CA 1
ATOM 1127 C C . PRO A 1 140 ? 3.583 7.244 -7.416 1.00 95.56 140 PRO A C 1
ATOM 1129 O O . PRO A 1 140 ? 2.471 7.720 -7.221 1.00 95.56 140 PRO A O 1
ATOM 1132 N N . LEU A 1 141 ? 3.935 6.056 -6.906 1.00 95.81 141 LEU A N 1
ATOM 1133 C CA . LEU A 1 141 ? 3.014 5.234 -6.118 1.00 95.81 141 LEU A CA 1
ATOM 1134 C C . LEU A 1 141 ? 2.538 5.962 -4.857 1.00 95.81 141 LEU A C 1
ATOM 1136 O O . LEU A 1 141 ? 1.363 5.878 -4.505 1.00 95.81 141 LEU A O 1
ATOM 1140 N N . ARG A 1 142 ? 3.436 6.679 -4.171 1.00 95.38 142 ARG A N 1
ATOM 1141 C CA . ARG A 1 142 ? 3.080 7.442 -2.969 1.00 95.38 142 ARG A CA 1
ATOM 1142 C C . ARG A 1 142 ? 2.216 8.646 -3.326 1.00 95.38 142 ARG A C 1
ATOM 1144 O O . ARG A 1 142 ? 1.226 8.863 -2.639 1.00 95.38 142 ARG A O 1
ATOM 1151 N N . ILE A 1 143 ? 2.583 9.369 -4.383 1.00 96.19 143 ILE A N 1
ATOM 1152 C CA . ILE A 1 143 ? 1.872 10.565 -4.852 1.00 96.19 143 ILE A CA 1
ATOM 1153 C C . ILE A 1 143 ? 0.431 10.195 -5.209 1.00 96.19 143 ILE A C 1
ATOM 1155 O O . ILE A 1 143 ? -0.494 10.642 -4.544 1.00 96.19 143 ILE A O 1
ATOM 1159 N N . HIS A 1 144 ? 0.232 9.235 -6.113 1.00 96.69 144 HIS A N 1
ATOM 1160 C CA . HIS A 1 144 ? -1.115 8.829 -6.516 1.00 96.69 144 HIS A CA 1
ATOM 1161 C C . HIS A 1 144 ? -1.931 8.208 -5.378 1.00 96.69 144 HIS A C 1
ATOM 1163 O O . HIS A 1 144 ? -3.141 8.400 -5.311 1.00 96.69 144 HIS A O 1
ATOM 1169 N N . SER A 1 145 ? -1.294 7.490 -4.444 1.00 97.62 145 SER A N 1
ATOM 1170 C CA . SER A 1 145 ? -2.009 6.994 -3.258 1.00 97.62 145 SER A CA 1
ATOM 1171 C C . SER A 1 145 ? -2.484 8.144 -2.366 1.00 97.62 145 SER A C 1
ATOM 1173 O O . SER A 1 145 ? -3.573 8.069 -1.796 1.00 97.62 145 SER A O 1
ATOM 1175 N N . GLN A 1 146 ? -1.687 9.208 -2.248 1.00 97.38 146 GLN A N 1
ATOM 1176 C CA . GLN A 1 146 ? -2.072 10.418 -1.530 1.00 97.38 146 GLN A CA 1
ATOM 1177 C C . GLN A 1 146 ? -3.212 11.142 -2.252 1.00 97.38 146 GLN A C 1
ATOM 1179 O O . GLN A 1 146 ? -4.184 11.499 -1.590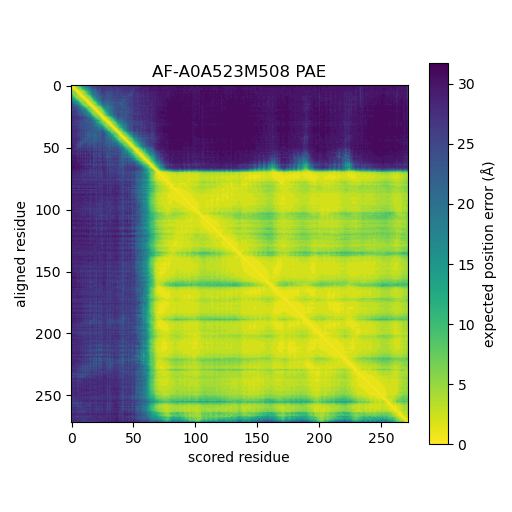 1.00 97.38 146 GLN A O 1
ATOM 1184 N N . ASP A 1 147 ? -3.147 11.272 -3.577 1.00 97.81 147 ASP A N 1
ATOM 1185 C CA . ASP A 1 147 ? -4.199 11.895 -4.391 1.00 97.81 147 ASP A CA 1
ATOM 1186 C C . ASP A 1 147 ? -5.532 11.155 -4.240 1.00 97.81 147 ASP A C 1
ATOM 1188 O O . ASP A 1 147 ? -6.555 11.768 -3.935 1.00 97.81 147 ASP A O 1
ATOM 1192 N N . ILE A 1 148 ? -5.512 9.821 -4.354 1.00 97.75 148 ILE A N 1
ATOM 1193 C CA .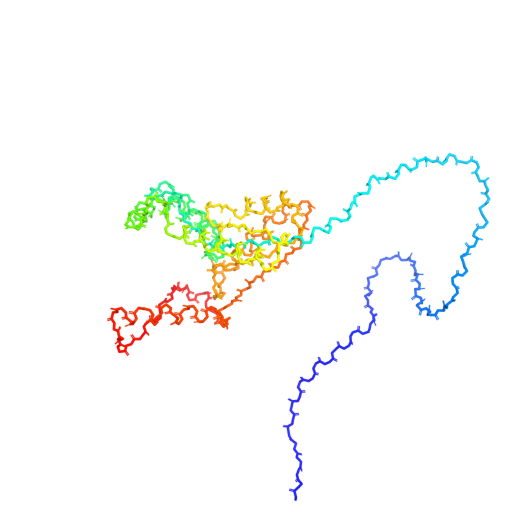 ILE A 1 148 ? -6.692 8.968 -4.142 1.00 97.75 148 ILE A CA 1
ATOM 1194 C C . ILE A 1 148 ? -7.252 9.168 -2.731 1.00 97.75 148 ILE A C 1
ATOM 1196 O O . ILE A 1 148 ? -8.462 9.296 -2.556 1.00 97.75 148 ILE A O 1
ATOM 1200 N N . THR A 1 149 ? -6.384 9.211 -1.718 1.00 98.25 149 THR A N 1
ATOM 1201 C CA . THR A 1 149 ? -6.803 9.388 -0.319 1.00 98.25 149 THR A CA 1
ATOM 1202 C C . THR A 1 149 ? -7.429 10.765 -0.096 1.00 98.25 149 THR A C 1
ATOM 1204 O O . THR A 1 149 ? -8.448 10.872 0.587 1.00 98.25 149 THR A O 1
ATOM 1207 N N . THR A 1 150 ? -6.846 11.818 -0.670 1.00 98.12 150 THR A N 1
ATOM 1208 C CA . THR A 1 150 ? -7.367 13.188 -0.591 1.00 98.12 150 THR A CA 1
ATOM 1209 C C . THR A 1 150 ? -8.713 13.303 -1.297 1.00 98.12 150 THR A C 1
ATOM 1211 O O . THR A 1 150 ? -9.680 13.725 -0.665 1.00 98.12 150 THR A O 1
ATOM 1214 N N . ALA A 1 151 ? -8.819 12.815 -2.534 1.00 97.88 151 ALA A N 1
ATOM 1215 C CA . ALA A 1 151 ? -10.073 12.809 -3.280 1.00 97.88 151 ALA A CA 1
ATOM 1216 C C . ALA A 1 151 ? -11.164 12.001 -2.557 1.00 97.88 151 ALA A C 1
ATOM 1218 O O . ALA A 1 151 ? -12.310 12.438 -2.462 1.00 97.88 151 ALA A O 1
ATOM 1219 N N . LEU A 1 152 ? -10.817 10.843 -1.983 1.00 97.31 152 LEU A N 1
ATOM 1220 C CA . LEU A 1 152 ? -11.750 10.044 -1.188 1.00 97.31 152 LEU A CA 1
ATOM 1221 C C . LEU A 1 152 ? -12.222 10.802 0.058 1.00 97.31 152 LEU A C 1
ATOM 1223 O O . LEU A 1 152 ? -13.415 10.792 0.362 1.00 97.31 152 LEU A O 1
ATOM 1227 N N . ARG A 1 153 ? -11.308 11.476 0.764 1.00 96.88 153 ARG A N 1
ATOM 1228 C CA . ARG A 1 153 ? -11.636 12.295 1.938 1.00 96.88 153 ARG A CA 1
ATOM 1229 C C . ARG A 1 153 ? -12.611 13.410 1.580 1.00 96.88 153 ARG A C 1
ATOM 1231 O O . ARG A 1 153 ? -13.612 13.566 2.269 1.00 96.88 153 ARG A O 1
ATOM 1238 N N . GLU A 1 154 ? -12.351 14.140 0.502 1.00 97.12 154 GLU A N 1
ATOM 1239 C CA . GLU A 1 154 ? -13.215 15.227 0.025 1.00 97.12 154 GLU A CA 1
ATOM 1240 C C . GLU A 1 154 ? -14.598 14.712 -0.389 1.00 97.12 154 GLU A C 1
ATOM 1242 O O . GLU A 1 154 ? -15.625 15.255 0.027 1.00 97.12 154 GLU A O 1
ATOM 1247 N N . GLN A 1 155 ? -14.647 13.608 -1.139 1.00 96.50 155 GLN A N 1
ATOM 1248 C CA . GLN A 1 155 ? -15.906 12.983 -1.544 1.00 96.50 155 GLN A CA 1
ATOM 1249 C C . GLN A 1 155 ? -16.722 12.512 -0.334 1.00 96.50 155 GLN A C 1
ATOM 1251 O O . GLN A 1 155 ? -17.925 12.771 -0.271 1.00 96.50 155 GLN A O 1
ATOM 1256 N N . LEU A 1 156 ? -16.094 11.868 0.652 1.00 95.75 156 LEU A N 1
ATOM 1257 C CA . LEU A 1 156 ? -16.782 11.432 1.868 1.00 95.75 156 LEU A CA 1
ATOM 1258 C C . LEU A 1 156 ? -17.231 12.615 2.730 1.00 95.75 156 LEU A C 1
ATOM 1260 O O . LEU A 1 156 ? -18.365 12.606 3.206 1.00 95.75 156 LEU A O 1
ATOM 1264 N N . ALA A 1 157 ? -16.397 13.646 2.873 1.00 94.06 157 ALA A N 1
ATOM 1265 C CA . ALA A 1 157 ? -16.740 14.854 3.615 1.00 94.06 157 ALA A CA 1
ATOM 1266 C C . ALA A 1 157 ? -17.929 15.592 2.984 1.00 94.06 157 ALA A C 1
ATOM 1268 O O . ALA A 1 157 ? -18.815 16.033 3.710 1.00 94.06 157 ALA A O 1
ATOM 1269 N N . SER A 1 158 ? -17.994 15.670 1.650 1.00 95.44 158 SER A N 1
ATOM 1270 C CA . SER A 1 158 ? -19.117 16.309 0.947 1.00 95.44 158 SER A CA 1
ATOM 1271 C C . SER A 1 158 ? -20.439 15.551 1.112 1.00 95.44 158 SER A C 1
ATOM 1273 O O . SER A 1 158 ? -21.495 16.166 1.235 1.00 95.44 158 SER A O 1
ATOM 1275 N N . ARG A 1 159 ? -20.397 14.211 1.141 1.00 94.62 159 ARG A N 1
ATOM 1276 C CA . ARG A 1 159 ? -21.600 13.369 1.233 1.00 94.62 159 ARG A CA 1
ATOM 1277 C C . ARG A 1 159 ? -22.075 13.173 2.665 1.00 94.62 159 ARG A C 1
ATOM 1279 O O . ARG A 1 159 ? -23.277 13.075 2.893 1.00 94.62 159 ARG A O 1
ATOM 1286 N N . ARG A 1 160 ? -21.140 13.036 3.609 1.00 91.56 160 ARG A N 1
ATOM 1287 C CA . ARG A 1 160 ? -21.403 12.774 5.031 1.00 91.56 160 ARG A CA 1
ATOM 1288 C C . ARG A 1 160 ? -20.382 13.512 5.912 1.00 91.56 160 ARG A C 1
ATOM 1290 O O . ARG A 1 160 ? -19.426 12.896 6.396 1.00 91.56 160 ARG A O 1
ATOM 1297 N N . PRO A 1 161 ? -20.575 14.825 6.126 1.00 89.00 161 PRO A N 1
ATOM 1298 C CA . PRO A 1 161 ? -19.674 15.637 6.936 1.00 89.00 161 PRO A CA 1
ATOM 1299 C C . PRO A 1 161 ? -19.478 15.054 8.341 1.00 89.00 161 PRO A C 1
ATOM 1301 O O . PRO A 1 161 ? -20.438 14.640 8.986 1.00 89.00 161 PRO A O 1
ATOM 1304 N N . GLY A 1 162 ? -18.230 15.006 8.815 1.00 85.62 162 GLY A N 1
ATOM 1305 C CA . GLY A 1 162 ? -17.887 14.566 10.175 1.00 85.62 162 GLY A CA 1
ATOM 1306 C C . GLY A 1 162 ? -18.014 13.061 10.456 1.00 85.62 162 GLY A C 1
ATOM 1307 O O . GLY A 1 162 ? -17.643 12.626 11.543 1.00 85.62 162 GLY A O 1
ATOM 1308 N N . GLN A 1 163 ? -18.484 12.246 9.502 1.00 90.88 163 GLN A N 1
ATOM 1309 C CA . GLN A 1 163 ? -18.658 10.800 9.715 1.00 90.88 163 GLN A CA 1
ATOM 1310 C C . GLN A 1 163 ? -17.419 9.962 9.384 1.00 90.88 163 GLN A C 1
ATOM 1312 O O . GLN A 1 163 ? -17.352 8.801 9.784 1.00 90.88 163 GLN A O 1
ATOM 1317 N N . PHE A 1 164 ? -16.446 10.505 8.648 1.00 94.56 164 PHE A N 1
ATOM 1318 C CA . PHE A 1 164 ? -15.295 9.736 8.178 1.00 94.56 164 PHE A CA 1
ATOM 1319 C C . PHE A 1 164 ? -13.967 10.438 8.441 1.00 94.56 164 PHE A C 1
ATOM 1321 O O . PHE A 1 164 ? -13.797 11.607 8.100 1.00 94.56 164 PHE A O 1
ATOM 1328 N N . CYS A 1 165 ? -13.000 9.683 8.959 1.00 95.75 165 CYS A N 1
ATOM 1329 C CA . CYS A 1 165 ? -11.600 10.093 9.060 1.00 95.75 165 CYS A CA 1
ATOM 1330 C C . CYS A 1 165 ? -10.787 9.225 8.096 1.00 95.75 165 CYS A C 1
ATOM 1332 O O . CYS A 1 165 ? -10.741 8.013 8.265 1.00 95.75 165 CYS A O 1
ATOM 1334 N N . VAL A 1 166 ? -10.172 9.808 7.067 1.00 97.81 166 VAL A N 1
ATOM 1335 C CA . VAL A 1 166 ? -9.469 9.035 6.027 1.00 97.81 166 VAL A CA 1
ATOM 1336 C C . VAL A 1 166 ? -7.962 9.173 6.196 1.00 97.81 166 VAL A C 1
ATOM 1338 O O . VAL A 1 166 ? -7.440 10.290 6.176 1.00 97.81 166 VAL A O 1
ATOM 1341 N N . GLU A 1 167 ? -7.261 8.047 6.303 1.00 98.31 167 GLU A N 1
ATOM 1342 C CA . GLU A 1 167 ? -5.812 7.991 6.501 1.00 98.31 167 GLU A CA 1
ATOM 1343 C C . GLU A 1 167 ? -5.137 7.046 5.509 1.00 98.31 167 GLU A C 1
ATOM 1345 O O . GLU A 1 167 ? -5.602 5.929 5.279 1.00 98.31 167 GLU A O 1
ATOM 1350 N N . LEU A 1 168 ? -4.006 7.491 4.955 1.00 98.56 168 LEU A N 1
ATOM 1351 C CA . LEU A 1 168 ? -3.160 6.679 4.085 1.00 98.56 168 LEU A CA 1
ATOM 1352 C C . LEU A 1 168 ? -2.152 5.885 4.917 1.00 98.56 168 LEU A C 1
ATOM 1354 O O . LEU A 1 168 ? -1.476 6.422 5.805 1.00 98.56 168 LEU A O 1
ATOM 1358 N N . ALA A 1 169 ? -1.986 4.618 4.558 1.00 98.31 169 ALA A N 1
ATOM 1359 C CA . ALA A 1 169 ? -0.948 3.748 5.066 1.00 98.31 169 ALA A CA 1
ATOM 1360 C C . ALA A 1 169 ? -0.277 2.945 3.951 1.00 98.31 169 ALA A C 1
ATOM 1362 O O . ALA A 1 169 ? -0.863 2.590 2.931 1.00 98.31 169 ALA A O 1
ATOM 1363 N N . MET A 1 170 ? 0.978 2.615 4.201 1.00 98.25 170 MET A N 1
ATOM 1364 C CA . MET A 1 170 ? 1.772 1.683 3.431 1.00 98.25 170 MET A CA 1
ATOM 1365 C C . MET A 1 170 ? 1.982 0.437 4.275 1.00 98.25 170 MET A C 1
ATOM 1367 O O . MET A 1 170 ? 2.335 0.530 5.457 1.00 98.25 170 MET A O 1
ATOM 1371 N N . ASN A 1 171 ? 1.786 -0.722 3.655 1.00 97.56 171 ASN A N 1
ATOM 1372 C CA . ASN A 1 171 ? 2.068 -2.004 4.282 1.00 97.56 171 ASN A CA 1
ATOM 1373 C C . ASN A 1 171 ? 3.562 -2.117 4.629 1.00 97.56 171 ASN A C 1
ATOM 1375 O O . ASN A 1 171 ? 3.927 -2.542 5.723 1.00 97.56 171 ASN A O 1
ATOM 1379 N N . TYR A 1 172 ? 4.424 -1.616 3.738 1.00 97.19 172 TYR A N 1
ATOM 1380 C CA . TYR A 1 172 ? 5.862 -1.498 3.956 1.00 97.19 172 TYR A CA 1
ATOM 1381 C C . TYR A 1 172 ? 6.329 -0.053 3.752 1.00 97.19 172 TYR A C 1
ATOM 1383 O O . TYR A 1 172 ? 6.081 0.575 2.723 1.00 97.19 172 TYR A O 1
ATOM 1391 N N . GLY A 1 173 ? 7.086 0.480 4.708 1.00 94.50 173 GLY A N 1
ATOM 1392 C CA . GLY A 1 173 ? 7.581 1.856 4.665 1.00 94.50 173 GLY A CA 1
ATOM 1393 C C . GLY A 1 173 ? 6.652 2.872 5.336 1.00 94.50 173 GLY A C 1
ATOM 1394 O O . GLY A 1 173 ? 6.048 2.589 6.371 1.00 94.50 173 GLY A O 1
ATOM 1395 N N . LYS A 1 174 ? 6.634 4.101 4.802 1.00 94.00 174 LYS A N 1
ATOM 1396 C CA . LYS A 1 174 ? 5.963 5.264 5.404 1.00 94.00 174 LYS A CA 1
ATOM 1397 C C . LYS A 1 174 ? 4.923 5.896 4.465 1.00 94.00 174 LYS A C 1
ATOM 1399 O O . LYS A 1 174 ? 5.193 5.977 3.261 1.00 94.00 174 LYS A O 1
ATOM 1404 N N . PRO A 1 175 ? 3.815 6.438 5.008 1.00 96.56 175 PRO A N 1
ATOM 1405 C CA . PRO A 1 175 ? 3.347 6.296 6.400 1.00 96.56 175 PRO A CA 1
ATOM 1406 C C . PRO A 1 175 ? 3.002 4.833 6.725 1.00 96.56 175 PRO A C 1
ATOM 1408 O O . PRO A 1 175 ? 2.501 4.133 5.861 1.00 96.56 175 PRO A O 1
ATOM 1411 N N . SER A 1 176 ? 3.294 4.340 7.931 1.00 97.81 176 SER A N 1
ATOM 1412 C CA . SER A 1 176 ? 3.037 2.930 8.277 1.00 97.81 176 SER A CA 1
ATOM 1413 C C . SER A 1 176 ? 1.599 2.715 8.749 1.00 97.81 176 SER A C 1
ATOM 1415 O O . SER A 1 176 ? 1.008 3.630 9.330 1.00 97.81 176 SER A O 1
ATOM 1417 N N . ILE A 1 177 ? 1.078 1.491 8.600 1.00 98.25 177 ILE A N 1
ATOM 1418 C CA . ILE A 1 177 ? -0.228 1.074 9.154 1.00 98.25 177 ILE A CA 1
ATOM 1419 C C . ILE A 1 177 ? -0.351 1.440 10.639 1.00 98.25 177 ILE A C 1
ATOM 1421 O O . ILE A 1 177 ? -1.352 2.015 11.053 1.00 98.25 177 ILE A O 1
ATOM 1425 N N . ALA A 1 178 ? 0.695 1.182 11.431 1.00 97.75 178 ALA A N 1
ATOM 1426 C CA . ALA A 1 178 ? 0.710 1.532 12.847 1.00 97.75 178 ALA A CA 1
ATOM 1427 C C . ALA A 1 178 ? 0.490 3.035 13.075 1.00 97.75 178 ALA A C 1
ATOM 1429 O O . ALA A 1 178 ? -0.390 3.406 13.846 1.00 97.75 178 ALA A O 1
ATOM 1430 N N . SER A 1 179 ? 1.241 3.883 12.361 1.00 97.94 179 SER A N 1
ATOM 1431 C CA . SER A 1 179 ? 1.129 5.339 12.499 1.00 97.94 179 SER A CA 1
ATOM 1432 C C . SER A 1 179 ? -0.227 5.879 12.039 1.00 97.94 179 SER A C 1
ATOM 1434 O O . SER A 1 179 ? -0.742 6.814 12.639 1.00 97.94 179 SER A O 1
ATOM 1436 N N . ALA A 1 180 ? -0.812 5.296 10.990 1.00 98.19 180 ALA A N 1
ATOM 1437 C CA . ALA A 1 180 ? -2.112 5.703 10.469 1.00 98.19 180 ALA A CA 1
ATOM 1438 C C . ALA A 1 180 ? -3.250 5.315 11.421 1.00 98.19 180 ALA A C 1
ATOM 1440 O O . ALA A 1 180 ? -4.118 6.135 11.702 1.00 98.19 180 ALA A O 1
ATOM 1441 N N . ILE A 1 181 ? -3.205 4.106 11.992 1.00 97.81 181 ILE A N 1
ATOM 1442 C CA . ILE A 1 181 ? -4.159 3.678 13.023 1.00 97.81 181 ILE A CA 1
ATOM 1443 C C . ILE A 1 181 ? -4.053 4.576 14.260 1.00 97.81 181 ILE A C 1
ATOM 1445 O O . ILE A 1 181 ? -5.076 4.957 14.821 1.00 97.81 181 ILE A O 1
ATOM 1449 N N . ASP A 1 182 ? -2.841 4.951 14.678 1.00 96.50 182 ASP A N 1
ATOM 1450 C CA . ASP A 1 182 ? -2.666 5.854 15.819 1.00 96.50 182 ASP A CA 1
ATOM 1451 C C . ASP A 1 182 ? -3.244 7.254 15.541 1.00 96.50 182 ASP A C 1
ATOM 1453 O O . ASP A 1 182 ? -3.885 7.816 16.428 1.00 96.50 182 ASP A O 1
ATOM 1457 N N . ARG A 1 183 ? -3.118 7.778 14.309 1.00 97.19 183 ARG A N 1
ATOM 1458 C CA . ARG A 1 183 ? -3.783 9.030 13.893 1.00 97.19 183 ARG A CA 1
ATOM 1459 C C . ARG A 1 183 ? -5.307 8.910 13.917 1.00 97.19 183 ARG A C 1
ATOM 1461 O O . ARG A 1 183 ? -5.953 9.727 14.559 1.00 97.19 183 ARG A O 1
ATOM 1468 N N . LEU A 1 184 ? -5.880 7.854 13.331 1.00 95.62 184 LEU A N 1
ATOM 1469 C CA . LEU A 1 184 ? -7.332 7.614 13.386 1.00 95.62 184 LEU A CA 1
ATOM 1470 C C . LEU A 1 184 ? -7.846 7.556 14.832 1.00 95.62 184 LEU A C 1
ATOM 1472 O O . LEU A 1 184 ? -8.889 8.116 15.155 1.00 95.62 184 LEU A O 1
ATOM 1476 N N . ARG A 1 185 ? -7.101 6.909 15.732 1.00 93.12 185 ARG A N 1
ATOM 1477 C CA . ARG A 1 185 ? -7.480 6.816 17.149 1.00 93.12 185 ARG A CA 1
ATOM 1478 C C . ARG A 1 185 ? -7.361 8.145 17.889 1.00 93.12 185 ARG A C 1
ATOM 1480 O O . ARG A 1 185 ? -8.151 8.378 18.802 1.00 93.12 185 ARG A O 1
ATOM 1487 N N . ALA A 1 186 ? -6.401 8.992 17.522 1.00 92.69 186 ALA A N 1
ATOM 1488 C CA . ALA A 1 186 ? -6.288 10.342 18.070 1.00 92.69 186 ALA A CA 1
ATOM 1489 C C . ALA A 1 186 ? -7.518 11.200 17.718 1.00 92.69 186 ALA A C 1
ATOM 1491 O O . ALA A 1 186 ? -7.963 11.979 18.554 1.00 92.69 186 ALA A O 1
ATOM 1492 N N . GLU A 1 187 ? -8.136 10.953 16.559 1.00 91.31 187 GLU A N 1
ATOM 1493 C CA . GLU A 1 187 ? -9.418 11.544 16.135 1.00 91.31 187 GLU A CA 1
ATOM 1494 C C . GLU A 1 187 ? -10.652 10.915 16.824 1.00 91.31 187 GLU A C 1
ATOM 1496 O O . GLU A 1 187 ? -11.795 11.202 16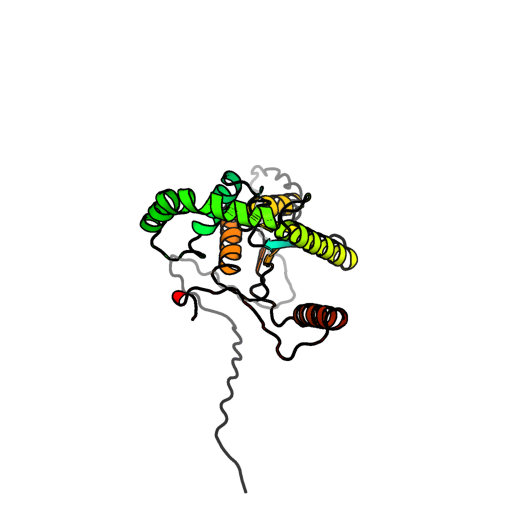.476 1.00 91.31 187 GLU A O 1
ATOM 1501 N N . GLY A 1 188 ? -10.459 10.015 17.796 1.00 89.56 188 GLY A N 1
ATOM 1502 C CA . GLY A 1 188 ? -11.552 9.384 18.541 1.00 89.56 188 GLY A CA 1
ATOM 1503 C C . GLY A 1 188 ? -12.304 8.284 17.783 1.00 89.56 188 GLY A C 1
ATOM 1504 O O . GLY A 1 188 ? -13.306 7.776 18.291 1.00 89.56 188 GLY A O 1
ATOM 1505 N N . VAL A 1 189 ? -11.818 7.872 16.608 1.00 92.06 189 VAL A N 1
ATOM 1506 C CA . VAL A 1 189 ? -12.423 6.800 15.806 1.00 92.06 189 VAL A CA 1
ATOM 1507 C C . VAL A 1 189 ? -12.489 5.493 16.598 1.00 92.06 189 VAL A C 1
ATOM 1509 O O . VAL A 1 189 ? -11.480 5.004 17.115 1.00 92.06 189 VAL A O 1
ATOM 1512 N N . CYS A 1 190 ? -13.678 4.889 16.622 1.00 88.44 190 CYS A N 1
ATOM 1513 C CA . CYS A 1 190 ? -13.928 3.600 17.275 1.00 88.44 190 CYS A CA 1
ATOM 1514 C C . CYS A 1 190 ? -14.163 2.446 16.283 1.00 88.44 190 CYS A C 1
ATOM 1516 O O . CYS A 1 190 ? -14.143 1.287 16.695 1.00 88.44 190 CYS A O 1
ATOM 1518 N N . ARG A 1 191 ? -14.324 2.744 14.985 1.00 94.69 191 ARG A N 1
ATOM 1519 C CA . ARG A 1 191 ? -14.476 1.766 13.897 1.00 94.69 191 ARG A CA 1
ATOM 1520 C C . ARG A 1 191 ? -13.479 2.034 12.779 1.00 94.69 191 ARG A C 1
ATOM 1522 O O . ARG A 1 191 ? -13.415 3.151 12.285 1.00 94.69 191 ARG A O 1
ATOM 1529 N N . ILE A 1 192 ? -12.754 1.015 12.335 1.00 97.25 192 ILE A N 1
ATOM 1530 C CA . ILE A 1 192 ? -11.786 1.106 11.239 1.00 97.25 192 ILE A CA 1
ATOM 1531 C C . ILE A 1 192 ? -12.240 0.219 10.077 1.00 97.25 192 ILE A C 1
ATOM 1533 O O . ILE A 1 192 ? -12.320 -1.002 10.202 1.00 97.25 192 ILE A O 1
ATOM 1537 N N . LEU A 1 193 ? -12.500 0.843 8.933 1.00 97.88 193 LEU A N 1
ATOM 1538 C CA . LEU A 1 193 ? -12.667 0.199 7.637 1.00 97.88 193 LEU A CA 1
ATOM 1539 C C . LEU A 1 193 ? -11.322 0.204 6.904 1.00 97.88 193 LEU A C 1
ATOM 1541 O O . LEU A 1 193 ? -10.794 1.267 6.582 1.00 97.88 193 LEU A O 1
ATOM 1545 N N . THR A 1 194 ? -10.779 -0.972 6.617 1.00 98.38 194 THR A N 1
ATOM 1546 C CA . THR A 1 194 ? -9.548 -1.123 5.836 1.00 98.38 194 THR A CA 1
ATOM 1547 C C . THR A 1 194 ? -9.893 -1.289 4.361 1.00 98.38 194 THR A C 1
ATOM 1549 O O . THR A 1 194 ? -10.576 -2.246 3.993 1.00 98.38 194 THR A O 1
ATOM 1552 N N . LEU A 1 195 ? -9.395 -0.374 3.528 1.00 98.19 195 LEU A N 1
ATOM 1553 C CA . LEU A 1 195 ? -9.516 -0.390 2.071 1.00 98.19 195 LEU A CA 1
ATOM 1554 C C . LEU A 1 195 ? -8.123 -0.579 1.446 1.00 98.19 195 LEU A C 1
ATOM 1556 O O . LEU A 1 195 ? -7.379 0.394 1.287 1.00 98.19 195 LEU A O 1
ATOM 1560 N N . PRO A 1 196 ? -7.737 -1.814 1.093 1.00 97.81 196 PRO A N 1
ATOM 1561 C CA . PRO A 1 196 ? -6.539 -2.054 0.303 1.00 97.81 196 PRO A CA 1
ATOM 1562 C C . PRO A 1 196 ? -6.713 -1.483 -1.111 1.00 97.81 196 PRO A C 1
ATOM 1564 O O . PRO A 1 196 ? -7.751 -1.688 -1.726 1.00 97.81 196 PRO A O 1
ATOM 1567 N N . LEU A 1 197 ? -5.694 -0.831 -1.674 1.00 97.31 197 LEU A N 1
ATOM 1568 C CA . LEU A 1 197 ? -5.671 -0.366 -3.070 1.00 97.31 197 LEU A CA 1
ATOM 1569 C C . LEU A 1 197 ? -5.343 -1.512 -4.051 1.00 97.31 197 LEU A C 1
ATOM 1571 O O . LEU A 1 197 ? -4.587 -1.336 -5.007 1.00 97.31 197 LEU A O 1
ATOM 1575 N N . TYR A 1 198 ? -5.921 -2.689 -3.799 1.00 96.38 198 TYR A N 1
ATOM 1576 C CA . TYR A 1 198 ? -5.840 -3.883 -4.637 1.00 96.38 198 TYR A CA 1
ATOM 1577 C C . TYR A 1 198 ? -7.267 -4.358 -4.938 1.00 96.38 198 TYR A C 1
ATOM 1579 O O . TYR A 1 198 ? -7.918 -4.922 -4.058 1.00 96.38 198 TYR A O 1
ATOM 1587 N N . PRO A 1 199 ? -7.776 -4.141 -6.160 1.00 96.12 199 PRO A N 1
ATOM 1588 C CA . PRO A 1 199 ? -9.130 -4.556 -6.519 1.00 96.12 199 PRO A CA 1
ATOM 1589 C C . PRO A 1 199 ? -9.310 -6.078 -6.460 1.00 96.12 199 PRO A C 1
ATOM 1591 O O . PRO A 1 199 ? -10.354 -6.560 -6.019 1.00 96.12 199 PRO A O 1
ATOM 1594 N N . GLN A 1 200 ? -8.297 -6.832 -6.897 1.00 95.88 200 GLN A N 1
ATOM 1595 C CA . GLN A 1 200 ? -8.255 -8.292 -6.848 1.00 95.88 200 GLN A CA 1
ATOM 1596 C C . GLN A 1 200 ? -7.564 -8.763 -5.564 1.00 95.88 200 GLN A C 1
ATOM 1598 O O . GLN A 1 200 ? -6.469 -8.304 -5.231 1.00 95.88 200 GLN A O 1
ATOM 1603 N N . TYR A 1 201 ? -8.181 -9.722 -4.875 1.00 95.00 201 TYR A N 1
ATOM 1604 C CA . TYR A 1 201 ? -7.585 -10.333 -3.693 1.00 95.00 201 TYR A CA 1
ATOM 1605 C C . TYR A 1 201 ? -6.341 -11.151 -4.058 1.00 95.00 201 TYR A C 1
ATOM 1607 O O . TYR A 1 201 ? -6.339 -11.911 -5.025 1.00 95.00 201 TYR A O 1
ATOM 1615 N N . SER A 1 202 ? -5.305 -11.052 -3.227 1.00 93.56 202 SER A N 1
ATOM 1616 C CA . SER A 1 202 ? -4.190 -11.998 -3.199 1.00 93.56 202 SER A CA 1
ATOM 1617 C C . SER A 1 202 ? -3.688 -12.175 -1.767 1.00 93.56 202 SER A C 1
ATOM 1619 O O . SER A 1 202 ? -3.710 -11.239 -0.957 1.00 93.56 202 SER A O 1
ATOM 1621 N N . SER A 1 203 ? -3.192 -13.375 -1.459 1.00 91.56 203 SER A N 1
ATOM 1622 C CA . SER A 1 203 ? -2.546 -13.671 -0.179 1.00 91.56 203 SER A CA 1
ATOM 1623 C C . SER A 1 203 ? -1.314 -12.790 0.052 1.00 91.56 203 SER A C 1
ATOM 1625 O O . SER A 1 203 ? -1.096 -12.309 1.162 1.00 91.56 203 SER A O 1
ATOM 1627 N N . THR A 1 204 ? -0.556 -12.484 -1.003 1.00 91.94 204 THR A N 1
ATOM 1628 C CA . THR A 1 204 ? 0.677 -11.687 -0.917 1.00 91.94 204 THR A CA 1
ATOM 1629 C C . THR A 1 204 ? 0.424 -10.180 -0.789 1.00 91.94 204 THR A C 1
ATOM 1631 O O . THR A 1 204 ? 1.376 -9.424 -0.601 1.00 91.94 204 THR A O 1
ATOM 1634 N N . THR A 1 205 ? -0.824 -9.719 -0.940 1.00 94.00 205 THR A N 1
ATOM 1635 C CA . THR A 1 205 ? -1.194 -8.295 -0.868 1.00 94.00 205 THR A CA 1
ATOM 1636 C C . THR A 1 205 ? -2.283 -8.053 0.172 1.00 94.00 205 THR A C 1
ATOM 1638 O O . THR A 1 205 ? -1.980 -7.596 1.273 1.00 94.00 205 THR A O 1
ATOM 1641 N N . THR A 1 206 ? -3.539 -8.372 -0.136 1.00 96.00 206 THR A N 1
ATOM 1642 C CA . THR A 1 206 ? -4.689 -8.093 0.729 1.00 96.00 206 THR A CA 1
ATOM 1643 C C . THR A 1 206 ? -4.586 -8.832 2.058 1.00 96.00 206 THR A C 1
ATOM 1645 O O . THR A 1 206 ? -4.744 -8.210 3.106 1.00 96.00 206 THR A O 1
ATOM 1648 N N . ALA A 1 207 ? -4.236 -10.124 2.052 1.00 95.31 207 ALA A N 1
ATOM 1649 C CA . ALA A 1 207 ? -4.103 -10.873 3.305 1.00 95.31 207 ALA A CA 1
ATOM 1650 C C . ALA A 1 207 ? -2.945 -10.357 4.176 1.00 95.31 207 ALA A C 1
ATOM 1652 O O . ALA A 1 207 ? -3.101 -10.229 5.389 1.00 95.31 207 ALA A O 1
ATOM 1653 N N . SER A 1 208 ? -1.813 -9.994 3.560 1.00 96.75 208 SER A N 1
ATOM 1654 C CA . SER A 1 208 ? -0.689 -9.348 4.252 1.00 96.75 208 SER A CA 1
ATOM 1655 C C . SER A 1 208 ? -1.096 -8.024 4.915 1.00 96.75 208 SER A C 1
ATOM 1657 O O . SER A 1 208 ? -0.756 -7.774 6.076 1.00 96.75 208 SER A O 1
ATOM 1659 N N . VAL A 1 209 ? -1.873 -7.189 4.215 1.00 97.94 209 VAL A N 1
ATOM 1660 C CA . VAL A 1 209 ? -2.421 -5.947 4.780 1.00 97.94 209 VAL A CA 1
ATOM 1661 C C . VAL A 1 209 ? -3.321 -6.254 5.972 1.00 97.94 209 VAL A C 1
ATOM 1663 O O . VAL A 1 209 ? -3.117 -5.688 7.049 1.00 97.94 209 VAL A O 1
ATOM 1666 N N . SER A 1 210 ? -4.271 -7.178 5.813 1.00 97.19 210 SER A N 1
ATOM 1667 C CA . SER A 1 210 ? -5.178 -7.575 6.893 1.00 97.19 210 SER A CA 1
ATOM 1668 C C . SER A 1 210 ? -4.411 -8.094 8.110 1.00 97.19 210 SER A C 1
ATOM 1670 O O . SER A 1 210 ? -4.709 -7.703 9.239 1.00 97.19 210 SER A O 1
ATOM 1672 N N . ALA A 1 211 ? -3.359 -8.888 7.898 1.00 97.31 211 ALA A N 1
ATOM 1673 C CA . ALA A 1 211 ? -2.498 -9.385 8.965 1.00 97.31 211 ALA A CA 1
ATOM 1674 C C . ALA A 1 211 ? -1.716 -8.267 9.671 1.00 97.31 211 ALA A C 1
ATOM 1676 O O . ALA A 1 211 ? -1.636 -8.258 10.900 1.00 97.31 211 ALA A O 1
ATOM 1677 N N . SER A 1 212 ? -1.175 -7.301 8.928 1.00 97.75 212 SER A N 1
ATOM 1678 C CA . SER A 1 212 ? -0.456 -6.151 9.496 1.00 97.75 212 SER A CA 1
ATOM 1679 C C . SER A 1 212 ? -1.368 -5.248 10.329 1.00 97.75 212 SER A C 1
ATOM 1681 O O . SER A 1 212 ? -0.989 -4.792 11.413 1.00 97.75 212 SER A O 1
ATOM 1683 N N . VAL A 1 213 ? -2.594 -5.022 9.854 1.00 98.00 213 VAL A N 1
ATOM 1684 C CA . VAL A 1 213 ? -3.624 -4.272 10.581 1.00 98.00 213 VAL A CA 1
ATOM 1685 C C . VAL A 1 213 ? -4.044 -5.029 11.842 1.00 98.00 213 VAL A C 1
ATOM 1687 O O . VAL A 1 213 ? -3.995 -4.458 12.934 1.00 98.00 213 VAL A O 1
ATOM 1690 N N . ALA A 1 214 ? -4.367 -6.320 11.725 1.00 97.50 214 ALA A N 1
ATOM 1691 C CA . ALA A 1 214 ? -4.728 -7.170 12.859 1.00 97.50 214 ALA A CA 1
ATOM 1692 C C . ALA A 1 214 ? -3.607 -7.234 13.907 1.00 97.50 214 ALA A C 1
ATOM 1694 O O . ALA A 1 214 ? -3.874 -7.129 15.105 1.00 97.50 214 ALA A O 1
ATOM 1695 N N . HIS A 1 215 ? -2.346 -7.313 13.470 1.00 97.31 215 HIS A N 1
ATOM 1696 C CA . HIS A 1 215 ? -1.196 -7.264 14.364 1.00 97.31 215 HIS A CA 1
ATOM 1697 C C . HIS A 1 215 ? -1.171 -5.958 15.164 1.00 97.31 215 HIS A C 1
ATOM 1699 O O . HIS A 1 215 ? -1.113 -6.009 16.392 1.00 97.31 215 HIS A O 1
ATOM 1705 N N . LYS A 1 216 ? -1.300 -4.792 14.516 1.00 97.19 216 LYS A N 1
ATOM 1706 C CA . LYS A 1 216 ? -1.369 -3.509 15.235 1.00 97.19 216 LYS A CA 1
ATOM 1707 C C . LYS A 1 216 ? -2.552 -3.468 16.203 1.00 97.19 216 LYS A C 1
ATOM 1709 O O . LYS A 1 216 ? -2.364 -3.064 17.349 1.00 97.19 216 LYS A O 1
ATOM 1714 N N . ILE A 1 217 ? -3.737 -3.902 15.780 1.00 96.50 217 ILE A N 1
ATOM 1715 C CA . ILE A 1 217 ? -4.941 -3.903 16.623 1.00 96.50 217 ILE A CA 1
ATOM 1716 C C . ILE A 1 217 ? -4.753 -4.779 17.865 1.00 96.50 217 ILE A C 1
ATOM 1718 O O . ILE A 1 217 ? -5.128 -4.358 18.955 1.00 96.50 217 ILE A O 1
ATOM 1722 N N . SER A 1 218 ? -4.101 -5.938 17.728 1.00 96.44 218 SER A N 1
ATOM 1723 C CA . SER A 1 218 ? -3.833 -6.857 18.845 1.00 96.44 218 SER A CA 1
ATOM 1724 C C . SER A 1 218 ? -2.973 -6.247 19.960 1.00 96.44 218 SER A C 1
ATOM 1726 O O . SER A 1 218 ? -2.996 -6.724 21.090 1.00 96.44 218 SER A O 1
ATOM 1728 N N . THR A 1 219 ? -2.236 -5.169 19.667 1.00 96.38 219 THR A N 1
ATOM 1729 C CA . THR A 1 219 ? -1.424 -4.445 20.660 1.00 96.38 219 THR A CA 1
ATOM 1730 C C . THR A 1 219 ? -2.208 -3.367 21.414 1.00 96.38 219 THR A C 1
ATOM 1732 O O . THR A 1 219 ? -1.685 -2.755 22.347 1.00 96.38 219 THR A O 1
ATOM 1735 N N . LEU A 1 220 ? -3.451 -3.085 21.010 1.00 93.31 220 LEU A N 1
ATOM 1736 C CA . LEU A 1 220 ? -4.257 -2.010 21.576 1.00 93.31 220 LEU A CA 1
ATOM 1737 C C . LEU A 1 220 ? -5.046 -2.502 22.790 1.00 93.31 220 LEU A C 1
ATOM 1739 O O . LEU A 1 220 ? -5.687 -3.544 22.751 1.00 93.31 220 LEU A O 1
ATOM 1743 N N . ARG A 1 221 ? -5.074 -1.693 23.856 1.00 90.31 221 ARG A N 1
ATOM 1744 C CA . ARG A 1 221 ? -5.932 -1.962 25.026 1.00 90.31 221 ARG A CA 1
ATOM 1745 C C . ARG A 1 221 ? -7.420 -1.799 24.716 1.00 90.31 221 ARG A C 1
ATOM 1747 O O . ARG A 1 221 ? -8.236 -2.554 25.222 1.00 90.31 221 ARG A O 1
ATOM 1754 N N . GLN A 1 222 ? -7.756 -0.798 23.903 1.00 87.75 222 GLN A N 1
ATOM 1755 C CA . GLN A 1 222 ? -9.109 -0.576 23.405 1.00 87.75 222 GLN A CA 1
ATOM 1756 C C . GLN A 1 222 ? -9.129 -0.954 21.928 1.00 87.75 222 GLN A C 1
ATOM 1758 O O . GLN A 1 222 ? -8.581 -0.230 21.091 1.00 87.75 222 GLN A O 1
ATOM 1763 N N . VAL A 1 223 ? -9.723 -2.109 21.647 1.00 90.81 223 VAL A N 1
ATOM 1764 C CA . VAL A 1 223 ? -9.837 -2.674 20.304 1.00 90.81 223 VAL A CA 1
ATOM 1765 C C . VAL A 1 223 ? -10.984 -1.970 19.567 1.00 90.81 223 VAL A C 1
ATOM 1767 O O . VAL A 1 223 ? -12.106 -1.991 20.074 1.00 90.81 223 VAL A O 1
ATOM 1770 N N . PRO A 1 224 ? -10.730 -1.321 18.415 1.00 92.19 224 PRO A N 1
ATOM 1771 C CA . PRO A 1 224 ? -11.794 -0.753 17.595 1.00 92.19 224 PRO A CA 1
ATOM 1772 C C . PRO A 1 224 ? -12.575 -1.853 16.864 1.00 92.19 224 PRO A C 1
ATOM 1774 O O . PRO A 1 224 ? -12.045 -2.934 16.598 1.00 92.19 224 PRO A O 1
ATOM 1777 N N . GLU A 1 225 ? -13.812 -1.555 16.468 1.00 94.44 225 GLU A N 1
ATOM 1778 C CA . GLU A 1 225 ? -14.522 -2.364 15.475 1.00 94.44 225 GLU A CA 1
ATOM 1779 C C . GLU A 1 225 ? -13.739 -2.352 14.162 1.00 94.44 225 GLU A C 1
ATOM 1781 O O . GLU A 1 225 ? -13.217 -1.311 13.759 1.00 94.44 225 GLU A O 1
ATOM 1786 N N . THR A 1 226 ? -13.640 -3.492 13.482 1.00 95.25 226 THR A N 1
ATOM 1787 C CA . THR A 1 226 ? -12.831 -3.607 12.263 1.00 95.25 226 THR A CA 1
ATOM 1788 C C . THR A 1 226 ? -13.633 -4.227 11.137 1.00 95.25 226 THR A C 1
ATOM 1790 O O . THR A 1 226 ? -14.391 -5.172 11.342 1.00 95.25 226 THR A O 1
ATOM 1793 N N . CYS A 1 227 ? -13.474 -3.671 9.943 1.00 96.69 227 CYS A N 1
ATOM 1794 C CA . CYS A 1 227 ? -14.041 -4.190 8.709 1.00 96.69 227 CYS A CA 1
ATOM 1795 C C . CYS A 1 227 ? -12.948 -4.173 7.639 1.00 96.69 227 CYS A C 1
ATOM 1797 O O . CYS A 1 227 ? -12.191 -3.205 7.540 1.00 96.69 227 CYS A O 1
ATOM 1799 N N . PHE A 1 228 ? -12.852 -5.242 6.856 1.00 97.19 228 PHE A N 1
ATOM 1800 C CA . PHE A 1 228 ? -11.868 -5.389 5.790 1.00 97.19 228 PHE A CA 1
ATOM 1801 C C . PHE A 1 228 ? -12.593 -5.527 4.460 1.00 97.19 228 PHE A C 1
ATOM 1803 O O . PHE A 1 228 ? -13.531 -6.313 4.342 1.00 97.19 228 PHE A O 1
ATOM 1810 N N . ILE A 1 229 ? -12.166 -4.746 3.471 1.00 97.00 229 ILE A N 1
ATOM 1811 C CA . ILE A 1 229 ? -12.610 -4.919 2.091 1.00 97.00 229 ILE A CA 1
ATOM 1812 C C . ILE A 1 229 ? -11.665 -5.922 1.434 1.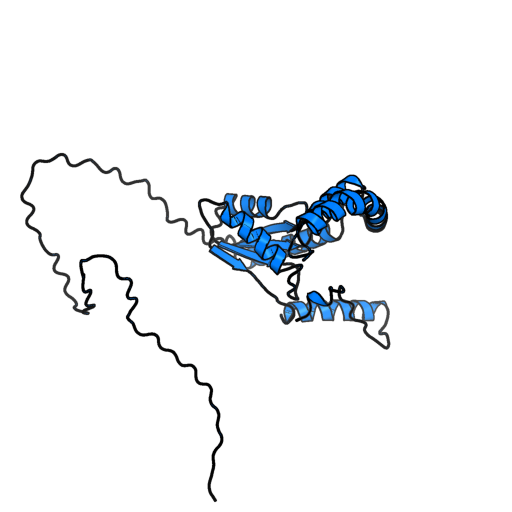00 97.00 229 ILE A C 1
ATOM 1814 O O . ILE A 1 229 ? -10.499 -5.611 1.192 1.00 97.00 229 ILE A O 1
ATOM 1818 N N . ASP A 1 230 ? -12.177 -7.121 1.160 1.00 92.31 230 ASP A N 1
ATOM 1819 C CA . ASP A 1 230 ? -11.375 -8.218 0.613 1.00 92.31 230 ASP A CA 1
ATOM 1820 C C . ASP A 1 230 ? -11.066 -8.032 -0.877 1.00 92.31 230 ASP A C 1
ATOM 1822 O O . ASP A 1 230 ? -9.940 -8.249 -1.325 1.00 92.31 230 ASP A O 1
ATOM 1826 N N . ASN A 1 231 ? -12.067 -7.645 -1.666 1.00 94.94 231 ASN A N 1
ATOM 1827 C CA . ASN A 1 231 ? -11.926 -7.362 -3.089 1.00 94.94 231 ASN A CA 1
ATOM 1828 C C . ASN A 1 231 ? -13.063 -6.451 -3.574 1.00 94.94 231 ASN A C 1
ATOM 1830 O O . ASN A 1 231 ? -14.093 -6.317 -2.915 1.00 94.94 231 ASN A O 1
ATOM 1834 N N . TYR A 1 232 ? -12.838 -5.794 -4.709 1.00 96.81 232 TYR A N 1
ATOM 1835 C CA . TYR A 1 232 ? -13.807 -4.908 -5.371 1.00 96.81 232 TYR A CA 1
ATOM 1836 C C . TYR A 1 232 ? -13.559 -4.823 -6.889 1.00 96.81 232 TYR A C 1
ATOM 1838 O O . TYR A 1 232 ? -13.874 -3.830 -7.543 1.00 96.81 232 TYR A O 1
ATOM 1846 N N . HIS A 1 233 ? -12.945 -5.860 -7.463 1.00 96.38 233 HIS A N 1
ATOM 1847 C CA . HIS A 1 233 ? -12.597 -5.949 -8.883 1.00 96.38 233 HIS A CA 1
ATOM 1848 C C . HIS A 1 233 ? -13.809 -5.944 -9.827 1.00 96.38 233 HIS A C 1
ATOM 1850 O O . HIS A 1 233 ? -13.683 -5.527 -10.976 1.00 96.38 233 HIS A O 1
ATOM 1856 N N . ASP A 1 234 ? -14.965 -6.391 -9.345 1.00 96.56 234 ASP A N 1
ATOM 1857 C CA . ASP A 1 234 ? -16.244 -6.420 -10.051 1.00 96.56 234 ASP A CA 1
ATOM 1858 C C . ASP A 1 234 ? -17.117 -5.186 -9.755 1.00 96.56 234 ASP A C 1
ATOM 1860 O O . ASP A 1 234 ? -18.216 -5.047 -10.295 1.00 96.56 234 ASP A O 1
ATOM 1864 N N . ALA A 1 235 ? -16.625 -4.247 -8.936 1.00 97.44 235 ALA A N 1
ATOM 1865 C CA . ALA A 1 235 ? -17.351 -3.028 -8.622 1.00 97.44 235 ALA A CA 1
ATOM 1866 C C . ALA A 1 235 ? -17.581 -2.201 -9.906 1.00 97.44 235 ALA A C 1
ATOM 1868 O O . ALA A 1 235 ? -16.608 -1.821 -10.571 1.00 97.44 235 ALA A O 1
ATOM 1869 N N . PRO A 1 236 ? -18.835 -1.823 -10.237 1.00 98.00 236 PRO A N 1
ATOM 1870 C CA . PRO A 1 236 ? -19.145 -1.121 -11.484 1.00 98.00 236 PRO A CA 1
ATOM 1871 C C . PRO A 1 236 ? -18.340 0.168 -11.682 1.00 98.00 236 PRO A C 1
ATOM 1873 O O . PRO A 1 236 ? -17.899 0.463 -12.790 1.00 98.00 236 PRO A O 1
ATOM 1876 N N . GLY A 1 237 ? -18.093 0.916 -10.599 1.00 96.50 237 GLY A N 1
ATOM 1877 C CA . GLY A 1 237 ? -17.283 2.135 -10.637 1.00 96.50 237 GLY A CA 1
ATOM 1878 C C . GLY A 1 237 ? -15.809 1.882 -10.968 1.00 96.50 237 GLY A C 1
ATOM 1879 O O . GLY A 1 237 ? -15.211 2.659 -11.710 1.00 96.50 237 GLY A O 1
ATOM 1880 N N . TYR A 1 238 ? -15.230 0.780 -10.479 1.00 96.75 238 TYR A N 1
ATOM 1881 C CA . TYR A 1 238 ? -13.853 0.399 -10.800 1.00 96.75 238 TYR A CA 1
ATOM 1882 C C . TYR A 1 238 ? -13.732 -0.034 -12.266 1.00 96.75 238 TYR A C 1
ATOM 1884 O O . TYR A 1 238 ? -12.875 0.481 -12.986 1.00 96.75 238 TYR A O 1
ATOM 1892 N N . ILE A 1 239 ? -14.638 -0.899 -12.736 1.00 97.88 239 ILE A N 1
ATOM 1893 C CA . ILE A 1 239 ? -14.682 -1.331 -14.142 1.00 97.88 239 ILE A CA 1
ATOM 1894 C C . ILE A 1 239 ? -14.838 -0.119 -15.066 1.00 97.88 239 ILE A C 1
ATOM 1896 O O . ILE A 1 239 ? -14.114 -0.000 -16.056 1.00 97.88 239 ILE A O 1
ATOM 1900 N N . ALA A 1 240 ? -15.739 0.809 -14.730 1.00 98.19 240 ALA A N 1
ATOM 1901 C CA . ALA A 1 240 ? -15.955 2.023 -15.510 1.00 98.19 240 ALA A CA 1
ATOM 1902 C C . ALA A 1 240 ? -14.696 2.901 -15.586 1.00 98.19 240 ALA A C 1
ATOM 1904 O O . ALA A 1 240 ? -14.376 3.389 -16.671 1.00 98.19 240 ALA A O 1
ATOM 1905 N N . ALA A 1 241 ? -13.964 3.065 -14.479 1.00 96.69 241 ALA A N 1
ATOM 1906 C CA . ALA A 1 241 ? -12.720 3.834 -14.443 1.00 96.69 241 ALA A CA 1
ATOM 1907 C C . ALA A 1 241 ? -11.614 3.193 -15.300 1.00 96.69 241 ALA A C 1
ATOM 1909 O O . ALA A 1 241 ? -10.970 3.880 -16.095 1.00 96.69 241 ALA A O 1
ATOM 1910 N N . VAL A 1 242 ? -11.432 1.871 -15.209 1.00 96.69 242 VAL A N 1
ATOM 1911 C CA . VAL A 1 242 ? -10.455 1.142 -16.038 1.00 96.69 242 VAL A CA 1
ATOM 1912 C C . VAL A 1 242 ? -10.833 1.221 -17.520 1.00 96.69 242 VAL A C 1
ATOM 1914 O O . VAL A 1 242 ? -9.994 1.543 -18.360 1.00 96.69 242 VAL A O 1
ATOM 1917 N N . ALA A 1 243 ? -12.107 1.001 -17.853 1.00 97.38 243 ALA A N 1
ATOM 1918 C CA . ALA A 1 243 ? -12.597 1.099 -19.226 1.00 97.38 243 ALA A CA 1
ATOM 1919 C C . ALA A 1 243 ? -12.513 2.528 -19.786 1.00 97.38 243 ALA A C 1
ATOM 1921 O O . ALA A 1 243 ? -12.333 2.706 -20.991 1.00 97.38 243 ALA A O 1
ATOM 1922 N N . ALA A 1 244 ? -12.671 3.557 -18.947 1.00 98.00 244 ALA A N 1
ATOM 1923 C CA . ALA A 1 244 ? -12.437 4.945 -19.337 1.00 98.00 244 ALA A CA 1
ATOM 1924 C C . ALA A 1 244 ? -10.959 5.174 -19.674 1.00 98.00 244 ALA A C 1
ATOM 1926 O O . ALA A 1 244 ? -10.672 5.631 -20.772 1.00 98.00 244 ALA A O 1
ATOM 1927 N N . SER A 1 245 ? -10.029 4.723 -18.824 1.00 96.88 245 SER A N 1
ATOM 1928 C CA . SER A 1 245 ? -8.589 4.849 -19.091 1.00 96.88 245 SER A CA 1
ATOM 1929 C C . SER A 1 245 ? -8.161 4.209 -20.418 1.00 96.88 245 SER A C 1
ATOM 1931 O O . SER A 1 245 ? -7.306 4.762 -21.104 1.00 96.88 245 SER A O 1
ATOM 1933 N N . VAL A 1 246 ? -8.740 3.063 -20.794 1.00 96.75 246 VAL A N 1
ATOM 1934 C CA . VAL A 1 246 ? -8.461 2.414 -22.091 1.00 96.75 246 VAL A CA 1
ATOM 1935 C C . VAL A 1 246 ? -9.006 3.243 -23.257 1.00 96.75 246 VAL A C 1
ATOM 1937 O O . VAL A 1 246 ? -8.329 3.420 -24.267 1.00 96.75 246 VAL A O 1
ATOM 1940 N N . ARG A 1 247 ? -10.228 3.771 -23.125 1.00 96.62 247 ARG A N 1
ATOM 1941 C CA . ARG A 1 247 ? -10.848 4.612 -24.160 1.00 96.62 247 ARG A CA 1
ATOM 1942 C C . ARG A 1 247 ? -10.112 5.938 -24.340 1.00 96.62 247 ARG A C 1
ATOM 1944 O O . ARG A 1 247 ? -9.947 6.372 -25.477 1.00 96.62 247 ARG A O 1
ATOM 1951 N N . ASP A 1 248 ? -9.640 6.538 -23.252 1.00 97.06 248 ASP A N 1
ATOM 1952 C CA . ASP A 1 248 ? -8.864 7.779 -23.275 1.00 97.06 248 ASP A CA 1
ATOM 1953 C C . ASP A 1 248 ? -7.524 7.597 -23.995 1.00 97.06 248 ASP A C 1
ATOM 1955 O O . ASP A 1 248 ? -7.078 8.498 -24.706 1.00 97.06 248 ASP A O 1
ATOM 1959 N N . ASP A 1 249 ? -6.886 6.434 -23.839 1.00 95.94 249 ASP A N 1
ATOM 1960 C CA . ASP A 1 249 ? -5.672 6.084 -24.578 1.00 95.94 249 ASP A CA 1
ATOM 1961 C C . ASP A 1 249 ? -5.962 5.883 -26.073 1.00 95.94 249 ASP A C 1
ATOM 1963 O O . ASP A 1 249 ? -5.301 6.492 -26.914 1.00 95.94 249 ASP A O 1
ATOM 1967 N N . TRP A 1 250 ? -7.014 5.133 -26.421 1.00 96.81 250 TRP A N 1
ATOM 1968 C CA . TRP A 1 250 ? -7.420 4.945 -27.821 1.00 96.81 250 TRP A CA 1
ATOM 1969 C C . TRP A 1 250 ? -7.798 6.247 -28.524 1.00 96.81 250 TRP A C 1
ATOM 1971 O O . TRP A 1 250 ? -7.525 6.394 -29.714 1.00 96.81 250 TRP A O 1
ATOM 1981 N N . ALA A 1 251 ? -8.404 7.196 -27.811 1.00 96.81 251 ALA A N 1
ATOM 1982 C CA . ALA A 1 251 ? -8.723 8.507 -28.366 1.00 96.81 251 ALA A CA 1
ATOM 1983 C C . ALA A 1 251 ? -7.462 9.313 -28.727 1.00 96.81 251 ALA A C 1
ATOM 1985 O O . ALA A 1 251 ? -7.497 10.107 -29.663 1.00 96.81 251 ALA A O 1
ATOM 1986 N N . LYS A 1 252 ? -6.353 9.108 -28.003 1.00 96.81 252 LYS A N 1
ATOM 1987 C CA . LYS A 1 252 ? -5.085 9.829 -28.210 1.00 96.81 252 LYS A CA 1
ATOM 1988 C C . LYS A 1 252 ? -4.157 9.127 -29.199 1.00 96.81 252 LYS A C 1
ATOM 1990 O O . LYS A 1 252 ? -3.526 9.791 -30.012 1.00 96.81 252 LYS A O 1
ATOM 1995 N N . ASN A 1 253 ? -4.078 7.801 -29.120 1.00 96.62 253 ASN A N 1
ATOM 1996 C CA . ASN A 1 253 ? -3.061 6.993 -29.797 1.00 96.62 253 ASN A CA 1
ATOM 1997 C C . ASN A 1 253 ? -3.634 6.090 -30.904 1.00 96.62 253 ASN A C 1
ATOM 1999 O O . ASN A 1 253 ? -2.876 5.439 -31.621 1.00 96.62 253 ASN A O 1
ATOM 2003 N N . GLY A 1 254 ? -4.961 6.054 -31.064 1.00 95.00 254 GLY A N 1
ATOM 2004 C CA . GLY A 1 254 ? -5.653 5.109 -31.936 1.00 95.00 254 GLY A CA 1
ATOM 2005 C C . GLY A 1 254 ? -5.882 3.749 -31.268 1.00 95.00 254 GLY A C 1
ATOM 2006 O O . GLY A 1 254 ? -5.272 3.399 -30.257 1.00 95.00 254 GLY A O 1
ATOM 2007 N N . ARG A 1 255 ? -6.801 2.960 -31.829 1.00 95.31 255 ARG A N 1
ATOM 2008 C CA . ARG A 1 255 ? -7.133 1.622 -31.321 1.00 95.31 255 ARG A CA 1
ATOM 2009 C C . ARG A 1 255 ? -6.282 0.560 -32.019 1.00 95.31 255 ARG A C 1
ATOM 2011 O O . ARG A 1 255 ? -6.353 0.432 -33.235 1.00 95.31 255 ARG A O 1
ATOM 2018 N N . GLY A 1 256 ? -5.530 -0.223 -31.247 1.00 90.81 256 GLY A N 1
ATOM 2019 C CA . GLY A 1 256 ? -4.791 -1.384 -31.756 1.00 90.81 256 GLY A CA 1
ATOM 2020 C C . GLY A 1 256 ? -5.660 -2.634 -31.952 1.00 90.81 256 GLY A C 1
ATOM 2021 O O . GLY A 1 256 ? -6.778 -2.717 -31.439 1.00 90.81 256 GLY A O 1
ATOM 2022 N N . ASP A 1 257 ? -5.109 -3.641 -32.638 1.00 94.56 257 ASP A N 1
ATOM 2023 C CA . ASP A 1 257 ? -5.802 -4.908 -32.942 1.00 94.56 257 ASP A CA 1
ATOM 2024 C C . ASP A 1 257 ? -6.068 -5.775 -31.703 1.00 94.56 257 ASP A C 1
ATOM 2026 O O . ASP A 1 257 ? -7.005 -6.574 -31.667 1.00 94.56 257 ASP A O 1
ATOM 2030 N N . LYS A 1 258 ? -5.214 -5.651 -30.682 1.00 95.25 258 LYS A N 1
ATOM 2031 C CA . LYS A 1 258 ? -5.264 -6.449 -29.453 1.00 95.25 258 LYS A CA 1
ATOM 2032 C C . LYS A 1 258 ? -5.131 -5.552 -28.231 1.00 95.25 258 LYS A C 1
ATOM 2034 O O . LYS A 1 258 ? -4.328 -4.624 -28.216 1.00 95.25 258 LYS A O 1
ATOM 2039 N N . LEU A 1 259 ? -5.876 -5.891 -27.182 1.00 94.88 259 LEU A N 1
ATOM 2040 C CA . LEU A 1 259 ? -5.727 -5.317 -25.849 1.00 94.88 259 LEU A CA 1
ATOM 2041 C C . LEU A 1 259 ? -5.014 -6.336 -24.955 1.00 94.88 259 LEU A C 1
ATOM 2043 O O 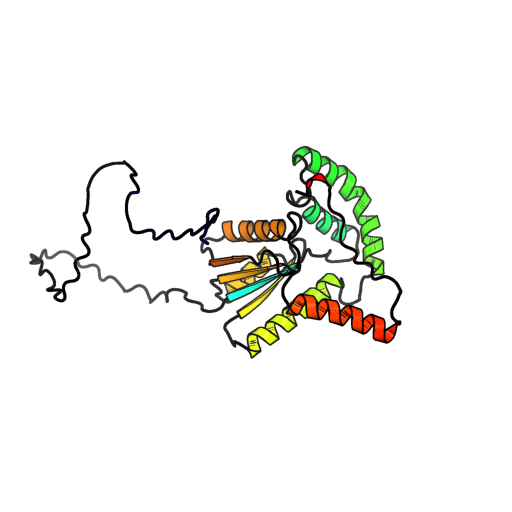. LEU A 1 259 ? -5.560 -7.404 -24.681 1.00 94.88 259 LEU A O 1
ATOM 2047 N N . LEU A 1 260 ? -3.798 -6.015 -24.510 1.00 95.19 260 LEU A N 1
ATOM 2048 C CA . LEU A 1 260 ? -3.044 -6.855 -23.581 1.00 95.19 260 LEU A CA 1
ATOM 2049 C C . LEU A 1 260 ? -3.295 -6.402 -22.141 1.00 95.19 260 LEU A C 1
ATOM 2051 O O . LEU A 1 260 ? -2.849 -5.331 -21.735 1.00 95.19 260 LEU A O 1
ATOM 2055 N N . LEU A 1 261 ? -3.963 -7.247 -21.357 1.00 94.75 261 LEU A N 1
ATOM 2056 C CA . LEU A 1 261 ? -4.097 -7.059 -19.915 1.00 94.75 261 LEU A CA 1
ATOM 2057 C C . LEU A 1 261 ? -2.925 -7.755 -19.217 1.00 94.75 261 LEU A C 1
ATOM 2059 O O . LEU A 1 261 ? -2.819 -8.980 -19.246 1.00 94.75 261 LEU A O 1
ATOM 2063 N N . SER A 1 262 ? -2.029 -6.969 -18.623 1.00 94.69 262 SER A N 1
ATOM 2064 C CA . SER A 1 262 ? -0.837 -7.476 -17.940 1.00 94.69 262 SER A CA 1
ATOM 2065 C C . SER A 1 262 ? -1.003 -7.381 -16.427 1.00 94.69 262 SER A C 1
ATOM 2067 O O . SER A 1 262 ? -1.184 -6.293 -15.880 1.00 94.69 262 SER A O 1
ATOM 2069 N N . PHE A 1 263 ? -0.923 -8.526 -15.752 1.00 92.62 263 PHE A N 1
ATOM 2070 C CA . PHE A 1 263 ? -0.992 -8.637 -14.297 1.00 92.62 263 PHE A CA 1
ATOM 2071 C C . PHE A 1 263 ? 0.370 -9.031 -13.727 1.00 92.62 263 PHE A C 1
ATOM 2073 O O . PHE A 1 263 ? 1.225 -9.581 -14.421 1.00 92.62 263 PHE A O 1
ATOM 2080 N N . HIS A 1 264 ? 0.578 -8.760 -12.438 1.00 90.94 264 HIS A N 1
ATOM 2081 C CA . HIS A 1 264 ? 1.785 -9.221 -11.761 1.00 90.94 264 HIS A CA 1
ATOM 2082 C C . HIS A 1 264 ? 1.766 -10.746 -11.645 1.00 90.94 264 HIS A C 1
ATOM 2084 O O . HIS A 1 264 ? 0.802 -11.325 -11.151 1.00 90.94 264 HIS A O 1
ATOM 2090 N N . GLY A 1 265 ? 2.849 -11.385 -12.090 1.00 86.94 265 GLY A N 1
ATOM 2091 C CA . GLY A 1 265 ? 3.029 -12.820 -11.914 1.00 86.94 265 GLY A CA 1
ATOM 2092 C C . GLY A 1 265 ? 3.106 -13.188 -10.434 1.00 86.94 265 GLY A C 1
ATOM 2093 O O . GLY A 1 265 ? 3.706 -12.466 -9.634 1.00 86.94 265 GLY A O 1
ATOM 2094 N N . VAL A 1 266 ? 2.527 -14.333 -10.087 1.00 84.06 266 VAL A N 1
ATOM 2095 C CA . VAL A 1 266 ? 2.575 -14.913 -8.743 1.00 84.06 266 VAL A CA 1
ATOM 2096 C C . VAL A 1 266 ? 3.236 -16.293 -8.798 1.00 84.06 266 VAL A C 1
ATOM 2098 O O . VAL A 1 266 ? 3.182 -16.951 -9.840 1.00 84.06 266 VAL A O 1
ATOM 2101 N N . PRO A 1 267 ? 3.892 -16.753 -7.718 1.00 81.75 267 PRO A N 1
ATOM 2102 C CA . PRO A 1 267 ? 4.404 -18.117 -7.659 1.00 81.75 267 PRO A CA 1
ATOM 2103 C C . PRO A 1 267 ? 3.289 -19.144 -7.893 1.00 81.75 267 PRO A C 1
ATOM 2105 O O . PRO A 1 267 ? 2.195 -19.008 -7.347 1.00 81.75 267 PRO A O 1
ATOM 2108 N N . MET A 1 268 ? 3.580 -20.223 -8.626 1.00 80.88 268 MET A N 1
ATOM 2109 C CA . MET A 1 268 ? 2.609 -21.310 -8.847 1.00 80.88 268 MET A CA 1
ATOM 2110 C C . MET A 1 268 ? 2.086 -21.904 -7.536 1.00 80.88 268 MET A C 1
ATOM 2112 O O . MET A 1 268 ? 0.922 -22.258 -7.447 1.00 80.88 268 MET A O 1
ATOM 2116 N N . SER A 1 269 ? 2.910 -21.938 -6.487 1.00 77.00 269 SER A N 1
ATOM 2117 C CA . SER A 1 269 ? 2.507 -22.424 -5.163 1.00 77.00 269 SER A CA 1
ATOM 2118 C C . SER A 1 269 ? 1.431 -21.574 -4.476 1.00 77.00 269 SER A C 1
ATOM 2120 O O . SER A 1 269 ? 0.902 -21.995 -3.455 1.00 77.00 269 SER A O 1
ATOM 2122 N N . THR A 1 270 ? 1.159 -20.361 -4.970 1.00 71.12 270 THR A N 1
ATOM 2123 C CA . THR A 1 270 ? 0.114 -19.467 -4.434 1.00 71.12 270 THR A CA 1
ATOM 2124 C C . THR A 1 270 ? -1.176 -19.476 -5.252 1.00 71.12 270 THR A C 1
ATOM 2126 O O . THR A 1 270 ? -2.140 -18.826 -4.855 1.00 71.12 270 THR A O 1
ATOM 2129 N N . VAL A 1 271 ? -1.199 -20.196 -6.376 1.00 73.00 271 VAL A N 1
ATOM 2130 C CA . VAL A 1 271 ? -2.398 -20.395 -7.196 1.00 73.00 271 VAL A CA 1
ATOM 2131 C C . VAL A 1 271 ? -3.122 -21.631 -6.660 1.00 73.00 271 VAL A C 1
ATOM 2133 O O . VAL A 1 271 ? -2.506 -22.690 -6.551 1.00 73.00 271 VAL A O 1
ATOM 2136 N N . ALA A 1 272 ? -4.382 -21.459 -6.255 1.00 58.31 272 ALA A N 1
ATOM 2137 C CA . ALA A 1 272 ? -5.241 -22.521 -5.725 1.00 58.31 272 ALA A CA 1
ATOM 2138 C C . ALA A 1 272 ? -5.825 -23.400 -6.837 1.00 58.31 272 ALA A C 1
ATOM 2140 O O . ALA A 1 272 ? -6.088 -22.854 -7.934 1.00 58.31 272 ALA A O 1
#

Radius of gyration: 28.41 Å; Cα contacts (8 Å, |Δi|>4): 276; chains: 1; bounding box: 74×52×93 Å